Protein AF-A0AAW0KIK1-F1 (afdb_monomer_lite)

Foldseek 3Di:
DDADPVNVPDPDDDPVPDDDPVNVVLVVLVVVCVLVLVLLLLVLLVVVCVLVVQLLVLVQDQQDDPDPDGDRSSCVVVVLVVVLVVVVCCCVVPVLVVCCVPPNDPVSVVCVPPPVVNVVSVVSVCVLVVQLCCLQVSHDPVCNVVSNVSSVVSNVSSVVVNVVLLVVLQVVQVVVPHGLDDSDPVRHVVVVVVVVSVVVSVVSVVVSVVVVVVDDDDDD

pLDDT: mean 76.7, std 11.01, range [39.91, 93.94]

InterPro domains:
  IPR000109 Proton-dependent oligopeptide transporter family [PF00854] (5-103)
  IPR036259 MFS transporter superfamily [G3DSA:1.20.1250.20] (4-220)
  IPR036259 MFS transporter superfamily [SSF103473] (27-214)

Secondary structure (DSSP, 8-state):
----HHHHS-SS--TTT---HHHHHHHHHHHHHHHHHHHHHHHHHHHHHHHHHHHHHHHHS--EETTTEE--GGGHHHHHHHHHHHHHHHIIIIIHHHHHHHHHHHHHHHHTT--HHHHHHHHHHHHHHHHHHHHHHTS-GGGHHHHHHHHHHHHHHHHHHHHHHHHHHHHHHHHTSS-SS-SSGGGS-HHHHHHHHHHHHHHHHHHHHHHHHH--PPP-

Structure (mmCIF, N/CA/C/O backbone):
data_AF-A0AAW0KIK1-F1
#
_entry.id   AF-A0AAW0KIK1-F1
#
loop_
_atom_site.group_PDB
_atom_site.id
_atom_site.type_symbol
_atom_site.label_atom_id
_atom_site.label_alt_id
_atom_site.label_comp_id
_atom_site.label_asym_id
_atom_site.label_entity_id
_atom_site.label_seq_id
_atom_site.pdbx_PDB_ins_code
_atom_site.Cartn_x
_atom_site.Cartn_y
_atom_site.Cartn_z
_atom_site.occupancy
_atom_site.B_iso_or_equiv
_atom_site.auth_seq_id
_atom_site.auth_comp_id
_atom_site.auth_asym_id
_atom_site.auth_atom_id
_atom_site.pdbx_PDB_model_num
ATOM 1 N N . MET A 1 1 ? 27.433 -2.176 -27.776 1.00 59.78 1 MET A N 1
ATOM 2 C CA . MET A 1 1 ? 28.023 -1.133 -26.912 1.00 59.78 1 MET A CA 1
ATOM 3 C C . MET A 1 1 ? 27.979 0.142 -27.728 1.00 59.78 1 MET A C 1
ATOM 5 O O . MET A 1 1 ? 28.452 0.094 -28.856 1.00 59.78 1 MET A O 1
ATOM 9 N N . ILE A 1 2 ? 27.313 1.193 -27.249 1.00 60.31 2 ILE A N 1
ATOM 10 C CA . ILE A 1 2 ? 27.344 2.487 -27.947 1.00 60.31 2 ILE A CA 1
ATOM 11 C C . ILE A 1 2 ? 28.712 3.102 -27.629 1.00 60.31 2 ILE A C 1
ATOM 13 O O . ILE A 1 2 ? 29.073 3.178 -26.457 1.00 60.31 2 ILE A O 1
ATOM 17 N N . ILE A 1 3 ? 29.499 3.418 -28.656 1.00 65.69 3 ILE A N 1
ATOM 18 C CA . ILE A 1 3 ? 30.827 4.026 -28.524 1.00 65.69 3 ILE A CA 1
ATOM 19 C C . ILE A 1 3 ? 30.725 5.398 -29.181 1.00 65.69 3 ILE A C 1
ATOM 21 O O . ILE A 1 3 ? 30.503 5.468 -30.387 1.00 65.69 3 ILE A O 1
ATOM 25 N N . ASP A 1 4 ? 30.856 6.458 -28.389 1.00 68.62 4 ASP A N 1
ATOM 26 C CA . ASP A 1 4 ? 30.913 7.827 -28.905 1.00 68.62 4 ASP A CA 1
ATOM 27 C C . ASP A 1 4 ? 32.337 8.155 -29.384 1.00 68.62 4 ASP A C 1
ATOM 29 O O . ASP A 1 4 ? 33.308 7.547 -28.926 1.00 68.62 4 ASP A O 1
ATOM 33 N N . ASP A 1 5 ? 32.485 9.152 -30.264 1.00 69.00 5 ASP A N 1
ATOM 34 C CA . ASP A 1 5 ? 33.773 9.531 -30.881 1.00 69.00 5 ASP A CA 1
ATOM 35 C C . ASP A 1 5 ? 34.886 9.802 -29.851 1.00 69.00 5 ASP A C 1
ATOM 37 O O . ASP A 1 5 ? 36.060 9.504 -30.073 1.00 69.00 5 ASP A O 1
ATOM 41 N N . ILE A 1 6 ? 34.508 10.297 -28.670 1.00 68.38 6 ILE A N 1
ATOM 42 C CA . ILE A 1 6 ? 35.421 10.550 -27.550 1.00 68.38 6 ILE A CA 1
ATOM 43 C C . ILE A 1 6 ? 35.977 9.233 -26.977 1.00 68.38 6 ILE A C 1
ATOM 45 O O . ILE A 1 6 ? 37.164 9.153 -26.671 1.00 68.38 6 ILE A O 1
ATOM 49 N N . ASP A 1 7 ? 35.156 8.187 -26.863 1.00 64.62 7 ASP A N 1
ATOM 50 C CA . ASP A 1 7 ? 35.577 6.874 -26.349 1.00 64.62 7 ASP A CA 1
ATOM 51 C C . ASP A 1 7 ? 36.288 6.024 -27.407 1.00 64.62 7 ASP A C 1
ATOM 53 O O . ASP A 1 7 ? 37.117 5.189 -27.053 1.00 64.62 7 ASP A O 1
ATOM 57 N N . ALA A 1 8 ? 36.025 6.266 -28.695 1.00 69.12 8 ALA A N 1
ATOM 58 C CA . ALA A 1 8 ? 36.812 5.693 -29.787 1.00 69.12 8 ALA A CA 1
ATOM 59 C C . ALA A 1 8 ? 38.258 6.231 -29.804 1.00 69.12 8 ALA A C 1
ATOM 61 O O . ALA A 1 8 ? 39.169 5.525 -30.231 1.00 69.12 8 ALA A O 1
ATOM 62 N N . SER A 1 9 ? 38.465 7.461 -29.313 1.00 70.12 9 SER A N 1
ATOM 63 C CA . SER A 1 9 ? 39.771 8.136 -29.257 1.00 70.12 9 SER A CA 1
ATOM 64 C C . SER A 1 9 ? 40.554 7.945 -27.945 1.00 70.12 9 SER A C 1
ATOM 66 O O . SER A 1 9 ? 41.726 8.312 -27.874 1.00 70.12 9 SER A O 1
ATOM 68 N N . SER A 1 10 ? 39.932 7.382 -26.903 1.00 71.56 10 SER A N 1
ATOM 69 C CA . SER A 1 10 ? 40.535 7.220 -25.572 1.00 71.56 10 SER A CA 1
ATOM 70 C C . SER A 1 10 ? 41.210 5.854 -25.411 1.00 71.56 10 SER A C 1
ATOM 72 O O . SER A 1 10 ? 40.568 4.820 -25.576 1.00 71.56 10 SER A O 1
ATOM 74 N N . GLU A 1 11 ? 42.479 5.827 -24.988 1.00 69.38 11 GLU A N 1
ATOM 75 C CA . GLU A 1 11 ? 43.184 4.577 -24.637 1.00 69.38 11 GLU A CA 1
ATOM 76 C C . GLU A 1 11 ? 42.650 3.926 -23.348 1.00 69.38 11 GLU A C 1
ATOM 78 O O . GLU A 1 11 ? 42.788 2.718 -23.147 1.00 69.38 11 GLU A O 1
ATOM 83 N N . SER A 1 12 ? 42.006 4.705 -22.472 1.00 67.00 12 SER A N 1
ATOM 84 C CA . SER A 1 12 ? 41.417 4.202 -21.228 1.00 67.00 12 SER A CA 1
ATOM 85 C C . SER A 1 12 ? 39.902 4.035 -21.373 1.00 67.00 12 SER A C 1
ATOM 87 O O . SER A 1 12 ? 39.165 4.993 -21.620 1.00 67.00 12 SER A O 1
ATOM 89 N N . ARG A 1 13 ? 39.415 2.796 -21.225 1.00 61.19 13 ARG A N 1
ATOM 90 C CA . ARG A 1 13 ? 37.976 2.494 -21.201 1.00 61.19 13 ARG A CA 1
ATOM 91 C C . ARG A 1 13 ? 37.418 2.768 -19.811 1.00 61.19 13 ARG A C 1
ATOM 93 O O . ARG A 1 13 ? 37.753 2.062 -18.864 1.00 61.19 13 ARG A O 1
ATOM 100 N N . ASN A 1 14 ? 36.542 3.763 -19.695 1.00 65.75 14 ASN A N 1
ATOM 101 C CA . ASN A 1 14 ? 35.877 4.088 -18.437 1.00 65.75 14 ASN A CA 1
ATOM 102 C C . ASN A 1 14 ? 34.554 3.295 -18.326 1.00 65.75 14 ASN A C 1
ATOM 104 O O . ASN A 1 14 ? 33.627 3.563 -19.097 1.00 65.75 14 ASN A O 1
ATOM 108 N N . PRO A 1 15 ? 34.427 2.317 -17.407 1.00 62.88 15 PRO A N 1
ATOM 109 C CA . PRO A 1 15 ? 33.279 1.401 -17.359 1.00 62.88 15 PRO A CA 1
ATOM 110 C C . PRO A 1 15 ? 31.941 2.094 -17.061 1.00 62.88 15 PRO A C 1
ATOM 112 O O . PRO A 1 15 ? 30.890 1.547 -17.372 1.00 62.88 15 PRO A O 1
ATOM 115 N N . TRP A 1 16 ? 31.973 3.313 -16.517 1.00 66.94 16 TRP A N 1
ATOM 116 C CA . TRP A 1 16 ? 30.789 4.136 -16.249 1.00 66.94 16 TRP A CA 1
ATOM 117 C C . TRP A 1 16 ? 30.281 4.927 -17.466 1.00 66.94 16 TRP A C 1
ATOM 119 O O . TRP A 1 16 ? 29.204 5.512 -17.391 1.00 66.94 16 TRP A O 1
ATOM 129 N N . ARG A 1 17 ? 31.042 4.976 -18.573 1.00 62.88 17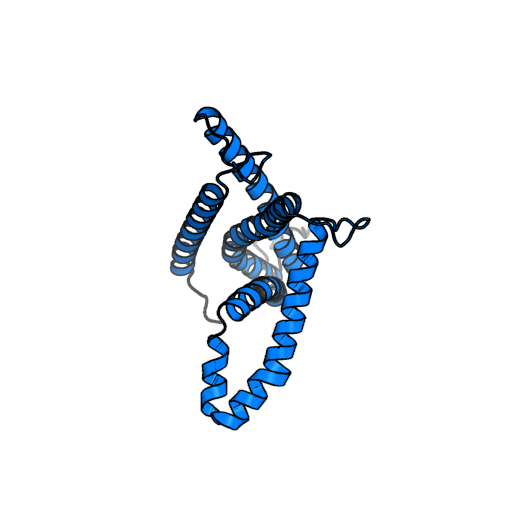 ARG A N 1
ATOM 130 C CA . ARG A 1 17 ? 30.654 5.685 -19.810 1.00 62.88 17 ARG A CA 1
ATOM 131 C C . ARG A 1 17 ? 30.118 4.755 -20.897 1.00 62.88 17 ARG A C 1
ATOM 133 O O . ARG A 1 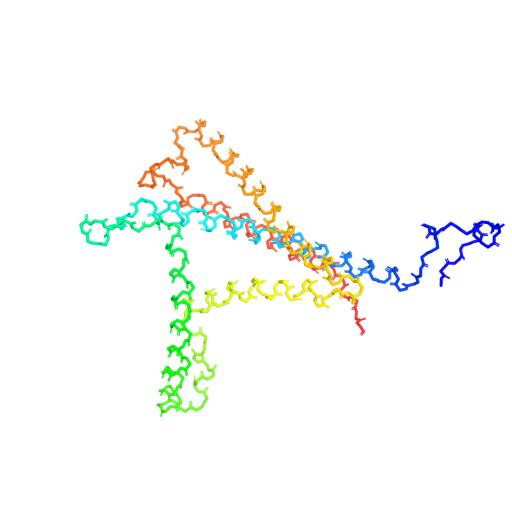17 ? 29.225 5.151 -21.638 1.00 62.88 17 ARG A O 1
ATOM 140 N N . LEU A 1 18 ? 30.614 3.518 -20.973 1.00 65.56 18 LEU A N 1
ATOM 141 C CA . LEU A 1 18 ? 30.187 2.561 -21.995 1.00 65.56 18 LEU A CA 1
ATOM 142 C C . LEU A 1 18 ? 29.034 1.682 -21.492 1.00 65.56 18 LEU A C 1
ATOM 144 O O . LEU A 1 18 ? 29.256 0.666 -20.837 1.00 65.56 18 LEU A O 1
ATOM 148 N N . CYS A 1 19 ? 27.804 2.032 -21.866 1.00 68.69 19 CYS A N 1
ATOM 149 C CA . CYS A 1 19 ? 26.628 1.191 -21.633 1.00 68.69 19 CYS A CA 1
ATOM 150 C C . CYS A 1 19 ? 26.331 0.284 -22.840 1.00 68.69 19 CYS A C 1
ATOM 152 O O . CYS A 1 19 ? 26.432 0.666 -24.015 1.00 68.69 19 CYS A O 1
ATOM 154 N N . SER A 1 20 ? 25.935 -0.956 -22.560 1.00 75.38 20 SER A N 1
ATOM 155 C CA . SER A 1 20 ? 25.352 -1.839 -23.571 1.00 75.38 20 SER A CA 1
ATOM 156 C C . SER A 1 20 ? 23.929 -1.389 -23.922 1.00 75.38 20 SER A C 1
ATOM 158 O O . SER A 1 20 ? 23.229 -0.805 -23.097 1.00 75.38 20 SER A O 1
ATOM 160 N N . LEU A 1 21 ? 23.484 -1.674 -25.151 1.00 77.69 21 LEU A N 1
ATOM 161 C CA . LEU A 1 21 ? 22.106 -1.383 -25.568 1.00 77.69 21 LEU A CA 1
ATOM 162 C C . LEU A 1 21 ? 21.089 -2.079 -24.654 1.00 77.69 21 LEU A C 1
ATOM 164 O O . LEU A 1 21 ? 20.096 -1.463 -24.286 1.00 77.69 21 LEU A O 1
ATOM 168 N N . ASN A 1 22 ? 21.411 -3.298 -24.206 1.00 80.81 22 ASN A N 1
ATOM 169 C CA . ASN A 1 22 ? 20.600 -4.046 -23.253 1.00 80.81 22 ASN A CA 1
ATOM 170 C C . ASN A 1 22 ? 20.416 -3.278 -21.933 1.00 80.81 22 ASN A C 1
ATOM 172 O O . ASN A 1 22 ? 19.291 -3.048 -21.517 1.00 80.81 22 ASN A O 1
ATOM 176 N N . GLN A 1 23 ? 21.495 -2.761 -21.330 1.00 81.31 23 GLN A N 1
ATOM 177 C CA . GLN A 1 23 ? 21.395 -1.954 -20.101 1.00 81.31 23 GLN A CA 1
ATOM 178 C C . GLN A 1 23 ? 20.529 -0.698 -20.285 1.00 81.31 23 GLN A C 1
ATOM 180 O O . GLN A 1 23 ? 19.792 -0.305 -19.384 1.00 81.31 23 GLN A O 1
ATOM 185 N N . VAL A 1 24 ? 20.597 -0.056 -21.456 1.00 84.69 24 VAL A N 1
ATOM 186 C CA . VAL A 1 24 ? 19.760 1.115 -21.760 1.00 84.69 24 VAL A CA 1
ATOM 187 C C . VAL A 1 24 ? 18.283 0.724 -21.882 1.00 84.69 24 VAL A C 1
ATOM 189 O O . VAL A 1 24 ? 17.413 1.486 -21.459 1.00 84.69 24 VAL A O 1
ATOM 192 N N . GLU A 1 25 ? 17.977 -0.439 -22.453 1.00 84.00 25 GLU A N 1
ATOM 193 C CA . GLU A 1 25 ? 16.612 -0.969 -22.546 1.00 84.00 25 GLU A CA 1
ATOM 194 C C . GLU A 1 25 ? 16.062 -1.378 -21.176 1.00 84.00 25 GLU A C 1
ATOM 196 O O . GLU A 1 25 ? 14.949 -0.977 -20.836 1.00 84.00 25 GLU A O 1
ATOM 201 N N . GLU A 1 26 ? 16.863 -2.055 -20.351 1.00 85.31 26 GLU A N 1
ATOM 202 C CA . GLU A 1 26 ? 16.513 -2.414 -18.972 1.00 85.31 26 GLU A CA 1
ATOM 203 C C . GLU A 1 26 ? 16.151 -1.167 -18.145 1.00 85.31 26 GLU A C 1
ATOM 205 O O . GLU A 1 26 ? 15.096 -1.120 -17.513 1.00 85.31 26 GLU A O 1
ATOM 210 N N . VAL A 1 27 ? 16.957 -0.099 -18.211 1.00 85.94 27 VAL A N 1
ATOM 211 C CA . VAL A 1 27 ? 16.658 1.164 -17.509 1.00 85.94 27 VAL A CA 1
ATOM 212 C C . VAL A 1 27 ? 15.406 1.842 -18.066 1.00 85.94 27 VAL A C 1
ATOM 214 O O . VAL A 1 27 ? 14.612 2.388 -17.300 1.00 85.94 27 VAL A O 1
ATOM 217 N N . LYS A 1 28 ? 15.177 1.800 -19.384 1.00 84.12 28 LYS A N 1
ATOM 218 C CA . LYS A 1 28 ? 13.943 2.336 -19.983 1.00 84.12 28 LYS A CA 1
ATOM 219 C C . LYS A 1 28 ? 12.698 1.604 -19.481 1.00 84.12 28 LYS A C 1
ATOM 221 O O . LYS A 1 28 ? 11.686 2.268 -19.255 1.00 84.12 28 LYS A O 1
ATOM 226 N N . LEU A 1 29 ? 12.768 0.286 -19.274 1.00 82.00 29 LEU A N 1
ATOM 227 C CA . LEU A 1 29 ? 11.680 -0.479 -18.657 1.00 82.00 29 LEU A CA 1
ATOM 228 C C . LEU A 1 29 ? 11.421 0.013 -17.231 1.00 82.00 29 LEU A C 1
ATOM 230 O O . LEU A 1 29 ? 10.292 0.379 -16.917 1.00 82.00 29 LEU A O 1
ATOM 234 N N . VAL A 1 30 ? 12.465 0.152 -16.407 1.00 85.81 30 VAL A N 1
ATOM 235 C CA . VAL A 1 30 ? 12.331 0.700 -15.045 1.00 85.81 30 VAL A CA 1
ATOM 236 C C . VAL A 1 30 ? 11.698 2.096 -15.049 1.00 85.81 30 VAL A C 1
ATOM 238 O O . VAL A 1 30 ? 10.770 2.357 -14.283 1.00 85.81 30 VAL A O 1
ATOM 241 N N . LEU A 1 31 ? 12.145 2.990 -15.938 1.00 84.50 31 LEU A N 1
ATOM 242 C CA . LEU A 1 31 ? 11.583 4.338 -16.078 1.00 84.50 31 LEU A CA 1
ATOM 243 C C . LEU A 1 31 ? 10.096 4.307 -16.464 1.00 84.50 31 LEU A C 1
ATOM 245 O O . LEU A 1 31 ? 9.322 5.141 -15.995 1.00 84.50 31 LEU A O 1
ATOM 249 N N . CYS A 1 32 ? 9.681 3.332 -17.274 1.00 83.06 32 CYS A N 1
ATOM 250 C CA . CYS A 1 32 ? 8.283 3.133 -17.646 1.00 83.06 32 CYS A CA 1
ATOM 251 C C . CYS A 1 32 ? 7.409 2.674 -16.464 1.00 83.06 32 CYS A C 1
ATOM 253 O O . CYS A 1 32 ? 6.202 2.917 -16.477 1.00 83.06 32 CYS A O 1
ATOM 255 N N . LEU A 1 33 ? 7.991 2.051 -15.432 1.00 85.00 33 LEU A N 1
ATOM 256 C CA . LEU A 1 33 ? 7.273 1.642 -14.219 1.00 85.00 33 LEU A CA 1
ATOM 257 C C . LEU A 1 33 ? 7.112 2.776 -13.200 1.00 85.00 33 LEU A C 1
ATOM 259 O O . LEU A 1 33 ? 6.247 2.675 -12.331 1.00 85.00 33 LEU A O 1
ATOM 263 N N . ILE A 1 34 ? 7.877 3.869 -13.300 1.00 86.38 34 ILE A N 1
ATOM 264 C CA . ILE A 1 34 ? 7.805 4.994 -12.348 1.00 86.38 34 ILE A CA 1
ATOM 265 C C . ILE A 1 34 ? 6.380 5.557 -12.195 1.00 86.38 34 ILE A C 1
ATOM 267 O O . ILE A 1 34 ? 5.953 5.747 -11.058 1.00 86.38 34 ILE A O 1
ATOM 271 N N . PRO A 1 35 ? 5.595 5.796 -13.262 1.00 84.25 35 PRO A N 1
ATOM 272 C CA . PRO A 1 35 ? 4.215 6.263 -13.118 1.00 84.25 35 PRO A CA 1
ATOM 273 C C . PRO A 1 35 ? 3.316 5.284 -12.351 1.00 84.25 35 PRO A C 1
ATOM 275 O O . PRO A 1 35 ? 2.478 5.704 -11.553 1.00 84.25 35 PRO A O 1
ATOM 278 N N . ILE A 1 36 ? 3.499 3.978 -12.575 1.00 84.56 36 ILE A N 1
ATOM 279 C CA . ILE A 1 36 ? 2.755 2.918 -11.880 1.00 84.56 36 ILE A CA 1
ATOM 280 C C . ILE A 1 36 ? 3.159 2.901 -10.404 1.00 84.56 36 ILE A C 1
ATOM 282 O O . ILE A 1 36 ? 2.303 2.868 -9.519 1.00 84.56 36 ILE A O 1
ATOM 286 N N . TRP A 1 37 ? 4.459 2.996 -10.135 1.00 89.25 37 TRP A N 1
ATOM 287 C CA . TRP A 1 37 ? 5.020 3.083 -8.793 1.00 89.25 37 TRP A CA 1
ATOM 288 C C . TRP A 1 37 ? 4.513 4.303 -8.026 1.00 89.25 37 TRP A C 1
ATOM 290 O O . TRP A 1 37 ? 4.008 4.145 -6.918 1.00 89.25 37 TRP A O 1
ATOM 300 N N . LEU A 1 38 ? 4.526 5.491 -8.639 1.00 88.00 38 LEU A N 1
ATOM 301 C CA . LEU A 1 38 ? 3.998 6.718 -8.037 1.00 88.00 38 LEU A CA 1
ATOM 302 C C . LEU A 1 38 ? 2.521 6.575 -7.656 1.00 88.00 38 LEU A C 1
ATOM 304 O O . LEU A 1 38 ? 2.137 6.921 -6.543 1.00 88.00 38 LEU A O 1
ATOM 308 N N . ASN A 1 39 ? 1.701 6.012 -8.546 1.00 86.62 39 ASN A N 1
ATOM 309 C CA . ASN A 1 39 ? 0.285 5.770 -8.269 1.00 86.62 39 ASN A CA 1
ATOM 310 C C . ASN A 1 39 ? 0.076 4.767 -7.119 1.00 86.62 39 ASN A C 1
ATOM 312 O O . ASN A 1 39 ? -0.861 4.889 -6.331 1.00 86.62 39 ASN A O 1
ATOM 316 N N . SER A 1 40 ? 0.978 3.793 -7.003 1.00 87.50 40 SER A N 1
ATOM 317 C CA . SER A 1 40 ? 0.929 2.750 -5.979 1.00 87.50 40 SER A CA 1
ATOM 318 C C . SER A 1 40 ? 1.282 3.260 -4.581 1.00 87.50 40 SER A C 1
ATOM 320 O O . SER A 1 40 ? 0.892 2.642 -3.593 1.00 87.50 40 SER A O 1
ATOM 322 N N . ILE A 1 41 ? 1.952 4.411 -4.456 1.00 90.44 41 ILE A N 1
ATOM 323 C CA . ILE A 1 41 ? 2.251 5.023 -3.151 1.00 90.44 41 ILE A CA 1
ATOM 324 C C . ILE A 1 41 ? 0.968 5.275 -2.356 1.00 90.44 41 ILE A C 1
ATOM 326 O O . ILE A 1 41 ? 0.927 4.998 -1.158 1.00 90.44 41 ILE A O 1
ATOM 330 N N . MET A 1 42 ? -0.100 5.741 -3.011 1.00 87.69 42 MET A N 1
ATOM 331 C CA . MET A 1 42 ? -1.385 5.976 -2.346 1.00 87.69 42 MET A CA 1
ATOM 332 C C . MET A 1 42 ? -1.982 4.681 -1.793 1.00 87.69 42 MET A C 1
ATOM 334 O O . MET A 1 42 ? -2.511 4.662 -0.683 1.00 87.69 42 MET A O 1
ATOM 338 N N . PHE A 1 43 ? -1.843 3.583 -2.537 1.00 85.25 43 PHE A N 1
ATOM 339 C CA . PHE A 1 43 ? -2.222 2.261 -2.056 1.00 85.25 43 PHE A CA 1
ATOM 340 C C . PHE A 1 43 ? -1.437 1.888 -0.784 1.00 85.25 43 PHE A C 1
ATOM 342 O O . PHE A 1 43 ? -2.042 1.468 0.201 1.00 85.25 43 PHE A O 1
ATOM 349 N N . GLY A 1 44 ? -0.123 2.142 -0.754 1.00 86.06 44 GLY A N 1
ATOM 350 C CA . GLY A 1 44 ? 0.704 1.966 0.446 1.00 86.06 44 GLY A CA 1
ATOM 351 C C . GLY A 1 44 ? 0.224 2.797 1.645 1.00 86.06 44 GLY A C 1
ATOM 352 O O . GLY A 1 44 ? 0.143 2.280 2.758 1.00 86.06 44 GLY A O 1
ATOM 353 N N . VAL A 1 45 ? -0.169 4.059 1.425 1.00 89.19 45 VAL A N 1
ATOM 354 C CA . VAL A 1 45 ? -0.757 4.919 2.472 1.00 89.19 45 VAL A CA 1
ATOM 355 C C . VAL A 1 45 ? -2.030 4.286 3.036 1.00 89.19 45 VAL A C 1
ATOM 357 O O . VAL A 1 45 ? -2.162 4.142 4.253 1.00 89.19 45 VAL A O 1
ATOM 360 N N . VAL A 1 46 ? -2.971 3.887 2.177 1.00 85.31 46 VAL A N 1
ATOM 361 C CA . VAL A 1 46 ? -4.248 3.293 2.605 1.00 85.31 46 VAL A CA 1
ATOM 362 C C . VAL A 1 46 ? -4.021 1.976 3.353 1.00 85.31 46 VAL A C 1
ATOM 364 O O . VAL A 1 46 ? -4.617 1.769 4.412 1.00 85.31 46 VAL A O 1
ATOM 367 N N . ALA A 1 47 ? -3.117 1.125 2.860 1.00 82.69 47 ALA A N 1
ATOM 368 C CA . ALA A 1 47 ? -2.786 -0.158 3.477 1.00 82.69 47 ALA A CA 1
ATOM 369 C C . ALA A 1 47 ? -2.234 0.002 4.908 1.00 82.69 47 ALA A C 1
ATOM 371 O O . ALA A 1 47 ? -2.714 -0.661 5.832 1.00 82.69 47 ALA A O 1
ATOM 372 N N . THR A 1 48 ? -1.288 0.926 5.125 1.00 84.19 48 THR A N 1
ATOM 373 C CA . THR A 1 48 ? -0.722 1.188 6.462 1.00 84.19 48 THR A CA 1
ATOM 374 C C . THR A 1 48 ? -1.761 1.769 7.430 1.00 84.19 48 THR A C 1
ATOM 376 O O . THR A 1 48 ? -1.814 1.383 8.606 1.00 84.19 48 THR A O 1
ATOM 379 N N . ASN A 1 49 ? -2.626 2.668 6.947 1.00 81.81 49 ASN A N 1
ATOM 380 C CA . ASN A 1 49 ? -3.699 3.248 7.761 1.00 81.81 49 ASN A CA 1
ATOM 381 C C . ASN A 1 49 ? -4.732 2.195 8.176 1.00 81.81 49 ASN A C 1
ATOM 383 O O . ASN A 1 49 ? -5.147 2.174 9.336 1.00 81.81 49 ASN A O 1
ATOM 387 N N . PHE A 1 50 ? -5.110 1.296 7.262 1.00 80.88 50 PHE A N 1
ATOM 388 C CA . PHE A 1 50 ? -6.078 0.234 7.532 1.00 80.88 50 PHE A CA 1
ATOM 389 C C . PHE A 1 50 ? -5.661 -0.633 8.732 1.00 80.88 50 PHE A C 1
ATOM 391 O O . PHE A 1 50 ? -6.427 -0.757 9.685 1.00 80.88 50 PHE A O 1
ATOM 398 N N . SER A 1 51 ? -4.427 -1.154 8.750 1.00 76.06 51 SER A N 1
ATOM 399 C CA . SER A 1 51 ? -3.940 -2.000 9.857 1.00 76.06 51 SER A CA 1
ATO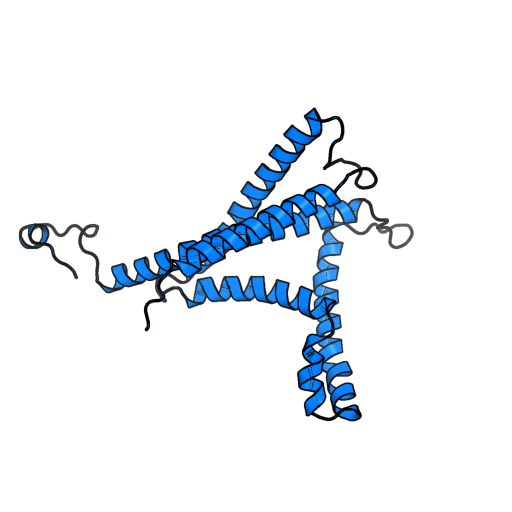M 400 C C . SER A 1 51 ? -3.878 -1.249 11.200 1.00 76.06 51 SER A C 1
ATOM 402 O O . SER A 1 51 ? -4.301 -1.765 12.245 1.00 76.06 51 SER A O 1
ATOM 404 N N . THR A 1 52 ? -3.411 0.003 11.177 1.00 83.81 52 THR A N 1
ATOM 405 C CA . THR A 1 52 ? -3.225 0.817 12.388 1.00 83.81 52 THR A CA 1
ATOM 406 C C . THR A 1 52 ? -4.560 1.202 13.027 1.00 83.81 52 THR A C 1
ATOM 408 O O . THR A 1 52 ? -4.767 0.969 14.222 1.00 83.81 52 THR A O 1
ATOM 411 N N . TYR A 1 53 ? -5.494 1.756 12.246 1.00 82.31 53 TYR A N 1
ATOM 412 C CA . TYR A 1 53 ? -6.797 2.173 12.769 1.00 82.31 53 TYR A CA 1
ATOM 413 C C . TYR A 1 53 ? -7.673 0.996 13.158 1.00 82.31 53 TYR A C 1
ATOM 415 O O . TYR A 1 53 ? -8.342 1.076 14.185 1.00 82.31 53 TYR A O 1
ATOM 423 N N . PHE A 1 54 ? -7.611 -0.111 12.416 1.00 81.00 54 PHE A N 1
ATOM 424 C CA . PHE A 1 54 ? -8.322 -1.325 12.794 1.00 81.00 54 PHE A CA 1
ATOM 425 C C . PHE A 1 54 ? -7.860 -1.841 14.161 1.00 81.00 54 PHE A C 1
ATOM 427 O O . PHE A 1 54 ? -8.676 -2.153 15.026 1.00 81.00 54 PHE A O 1
ATOM 434 N N . THR A 1 55 ? -6.548 -1.846 14.412 1.00 80.94 55 THR A N 1
ATOM 435 C CA . THR A 1 55 ? -6.013 -2.221 15.730 1.00 80.94 55 THR A CA 1
ATOM 436 C C . THR A 1 55 ? -6.468 -1.250 16.812 1.00 80.94 55 THR A C 1
ATOM 438 O O . THR A 1 55 ? -6.883 -1.679 17.889 1.00 80.94 55 THR A O 1
ATOM 441 N N . LYS A 1 56 ? -6.441 0.058 16.528 1.00 81.50 56 LYS A N 1
ATOM 442 C CA . LYS A 1 56 ? -6.903 1.090 17.464 1.00 81.50 56 LYS A CA 1
ATOM 443 C C . LYS A 1 56 ? -8.394 0.924 17.790 1.00 81.50 56 LYS A C 1
ATOM 445 O O . LYS A 1 56 ? -8.764 0.994 18.958 1.00 81.50 56 LYS A O 1
ATOM 450 N N . GLN A 1 57 ? -9.221 0.594 16.804 1.00 77.62 57 GLN A N 1
ATOM 451 C CA . GLN A 1 57 ? -10.630 0.242 16.987 1.00 77.62 57 GLN A CA 1
ATOM 452 C C . GLN A 1 57 ? -10.809 -1.038 17.799 1.00 77.62 57 GLN A C 1
ATOM 454 O O . GLN A 1 57 ? -11.622 -1.078 18.720 1.00 77.62 57 GLN A O 1
ATOM 459 N N . GLY A 1 58 ? -9.978 -2.047 17.554 1.00 80.56 58 GLY A N 1
ATOM 460 C CA . GLY A 1 58 ? -9.937 -3.256 18.366 1.00 80.56 58 GLY A CA 1
ATOM 461 C C . GLY A 1 58 ? -9.685 -2.967 19.846 1.00 80.56 58 GLY A C 1
ATOM 462 O O . GLY A 1 58 ? -10.291 -3.602 20.705 1.00 80.56 58 GLY A O 1
ATOM 463 N N . THR A 1 59 ? -8.840 -1.982 20.181 1.00 82.31 59 THR A N 1
ATOM 464 C CA . THR A 1 59 ? -8.541 -1.671 21.592 1.00 82.31 59 THR A CA 1
ATOM 465 C C . THR A 1 59 ? -9.735 -1.145 22.383 1.00 82.31 59 THR A C 1
ATOM 467 O O . THR A 1 59 ? -9.793 -1.413 23.584 1.00 82.31 59 THR A O 1
ATOM 470 N N . THR A 1 60 ? -10.689 -0.472 21.728 1.00 82.12 60 THR A N 1
ATOM 471 C CA . THR A 1 60 ? -11.914 0.052 22.357 1.00 82.12 60 THR A CA 1
ATOM 472 C C . THR A 1 60 ? -13.052 -0.961 22.424 1.00 82.12 60 THR A C 1
ATOM 474 O O . THR A 1 60 ? -14.059 -0.704 23.077 1.00 82.12 60 THR A O 1
ATOM 477 N N . MET A 1 61 ? -12.910 -2.113 21.765 1.00 81.69 61 MET A N 1
ATOM 478 C CA . MET A 1 61 ? -13.883 -3.200 21.839 1.00 81.69 61 MET A CA 1
ATOM 479 C C . MET A 1 61 ? -13.660 -4.044 23.098 1.00 81.69 61 MET A C 1
ATOM 481 O O . MET A 1 61 ? -12.540 -4.171 23.604 1.00 81.69 61 MET A O 1
ATOM 485 N N . ILE A 1 62 ? -14.736 -4.658 23.594 1.00 81.62 62 ILE A N 1
ATOM 486 C CA . ILE A 1 62 ? -14.650 -5.646 24.670 1.00 81.62 62 ILE A CA 1
ATOM 487 C C . ILE A 1 62 ? -13.942 -6.880 24.110 1.00 81.62 62 ILE A C 1
ATOM 489 O O . ILE A 1 62 ? -14.437 -7.540 23.200 1.00 81.62 62 ILE A O 1
ATOM 493 N N . ARG A 1 63 ? -12.759 -7.168 24.653 1.00 79.38 63 ARG A N 1
ATOM 494 C CA . ARG A 1 63 ? -11.864 -8.239 24.188 1.00 79.38 63 ARG A CA 1
ATOM 495 C C . ARG A 1 63 ? -11.738 -9.399 25.177 1.00 79.38 63 ARG A C 1
ATOM 497 O O . ARG A 1 63 ? -10.883 -10.260 25.003 1.00 79.38 63 ARG A O 1
ATOM 504 N N . SER A 1 64 ? -12.546 -9.420 26.233 1.00 83.12 64 SER A N 1
ATOM 505 C CA . SER A 1 64 ? -12.530 -10.498 27.223 1.00 83.12 64 SER A CA 1
ATOM 506 C C . SER A 1 64 ? -13.262 -11.731 26.693 1.00 83.12 64 SER A C 1
ATOM 508 O O . SER A 1 64 ? -14.458 -11.657 26.405 1.00 83.12 64 SER A O 1
ATOM 510 N N . ILE A 1 65 ? -12.566 -12.864 26.608 1.00 80.44 65 ILE A N 1
ATOM 511 C CA . ILE A 1 65 ? -13.180 -14.172 26.357 1.00 80.44 65 ILE A CA 1
ATOM 512 C C . ILE A 1 65 ? -13.172 -14.919 27.692 1.00 80.44 65 ILE A C 1
ATOM 514 O O . ILE A 1 65 ? -12.168 -15.494 28.101 1.00 80.44 65 ILE A O 1
ATOM 518 N N . GLY A 1 66 ? -14.292 -14.858 28.410 1.00 84.75 66 GLY A N 1
ATOM 519 C CA . GLY A 1 66 ? -14.387 -15.376 29.777 1.00 84.75 66 GLY A CA 1
ATOM 520 C C . GLY A 1 66 ? -13.723 -14.469 30.831 1.00 84.75 66 GLY A C 1
ATOM 521 O O . GLY A 1 66 ? -13.371 -13.327 30.535 1.00 84.75 66 GLY A O 1
ATOM 522 N N . PRO A 1 67 ? -13.576 -14.955 32.080 1.00 80.12 67 PRO A N 1
ATOM 523 C CA . PRO A 1 67 ? -13.186 -14.120 33.221 1.00 80.12 67 PRO A CA 1
ATOM 524 C C . PRO A 1 67 ? -11.692 -13.759 33.277 1.00 80.12 67 PRO A C 1
ATOM 526 O O . PRO A 1 67 ? -11.350 -12.733 33.854 1.00 80.12 67 PRO A O 1
ATOM 529 N N . ASN A 1 68 ? -10.805 -14.560 32.673 1.00 88.31 68 ASN A N 1
ATOM 530 C CA . ASN A 1 68 ? -9.349 -14.423 32.851 1.00 88.31 68 ASN A CA 1
ATOM 531 C C . ASN A 1 68 ? -8.564 -14.134 31.562 1.00 88.31 68 ASN A C 1
ATOM 533 O O . ASN A 1 68 ? -7.363 -13.883 31.630 1.00 88.31 68 ASN A O 1
ATOM 537 N N . PHE A 1 69 ? -9.195 -14.192 30.387 1.00 85.88 69 PHE A N 1
ATOM 538 C CA . PHE A 1 69 ? -8.486 -14.067 29.115 1.00 85.88 69 PHE A CA 1
ATOM 539 C C . PHE A 1 69 ? -8.889 -12.787 28.386 1.00 85.88 69 PHE A C 1
ATOM 541 O O . PHE A 1 69 ? -10.051 -12.604 28.022 1.00 85.88 69 PHE A O 1
ATOM 548 N N . GLN A 1 70 ? -7.915 -11.907 28.148 1.00 82.94 70 GLN A N 1
ATOM 549 C CA . GLN A 1 70 ? -8.086 -10.728 27.305 1.00 82.94 70 GLN A CA 1
ATOM 550 C C . GLN A 1 70 ? -7.355 -10.910 25.982 1.00 82.94 70 GLN A C 1
ATOM 552 O O . GLN A 1 70 ? -6.136 -11.066 25.936 1.00 82.94 70 GLN A O 1
ATOM 557 N N . LEU A 1 71 ? -8.114 -10.841 24.897 1.00 83.69 71 LEU A N 1
ATOM 558 C CA . LEU A 1 71 ? -7.590 -10.950 23.552 1.00 83.69 71 LEU A CA 1
ATOM 559 C C . LEU A 1 71 ? -6.801 -9.667 23.183 1.00 83.69 71 LEU A C 1
ATOM 561 O O . LEU A 1 71 ? -7.310 -8.546 23.329 1.00 83.69 71 LEU A O 1
ATOM 565 N N . PRO A 1 72 ? -5.555 -9.769 22.688 1.00 83.81 72 PRO A N 1
ATOM 566 C CA . PRO A 1 72 ? -4.819 -8.609 22.188 1.00 83.81 72 PRO A CA 1
ATOM 567 C C . PRO A 1 72 ? -5.507 -8.021 20.949 1.00 83.81 72 PRO A C 1
ATOM 569 O O . PRO A 1 72 ? -5.845 -8.762 20.030 1.00 83.81 72 PRO A O 1
ATOM 572 N N . ALA A 1 73 ? -5.672 -6.697 20.863 1.00 80.31 73 ALA A N 1
ATOM 573 C CA . ALA A 1 73 ? -6.357 -6.060 19.727 1.00 80.31 73 ALA A CA 1
ATOM 574 C C . ALA A 1 73 ? -5.699 -6.368 18.368 1.00 80.31 73 ALA A C 1
ATOM 576 O O . ALA A 1 73 ? -6.396 -6.547 17.376 1.00 80.31 73 ALA A O 1
ATOM 577 N N . ALA A 1 74 ? -4.370 -6.510 18.327 1.00 81.38 74 ALA A N 1
ATOM 578 C CA . ALA A 1 74 ? -3.644 -6.871 17.109 1.00 81.38 74 ALA A CA 1
ATOM 579 C C . ALA A 1 74 ? -4.011 -8.272 16.581 1.00 81.38 74 ALA A C 1
ATOM 581 O O . ALA A 1 74 ? -4.011 -8.491 15.374 1.00 81.38 74 ALA A O 1
ATOM 582 N N . SER A 1 75 ? -4.394 -9.208 17.457 1.00 83.00 75 SER A N 1
ATOM 583 C CA . SER A 1 75 ? -4.805 -10.556 17.036 1.00 83.00 75 SER A CA 1
ATOM 584 C C . SER A 1 75 ? -6.136 -10.572 16.276 1.00 83.00 75 SER A C 1
ATOM 586 O O . SER A 1 75 ? -6.387 -11.501 15.512 1.00 83.00 75 SER A O 1
ATOM 588 N N . LEU A 1 76 ? -6.947 -9.507 16.384 1.00 78.38 76 LEU A N 1
ATOM 589 C CA . LEU A 1 76 ? -8.140 -9.333 15.553 1.00 78.38 76 LEU A CA 1
ATOM 590 C C . LEU A 1 76 ? -7.784 -9.230 14.063 1.00 78.38 76 LEU A C 1
ATOM 592 O O . LEU A 1 76 ? -8.601 -9.591 13.225 1.00 78.38 76 LEU A O 1
ATOM 596 N N . GLN A 1 77 ? -6.563 -8.803 13.713 1.00 74.19 77 GLN A N 1
ATOM 597 C CA . GLN A 1 77 ? -6.114 -8.794 12.318 1.00 74.19 77 GLN A CA 1
ATOM 598 C C . GLN A 1 77 ? -5.996 -10.214 11.745 1.00 74.19 77 GLN A C 1
ATOM 600 O O . GLN A 1 77 ? -6.298 -10.431 10.574 1.00 74.19 77 GLN A O 1
ATOM 605 N N . ALA A 1 78 ? -5.630 -11.204 12.568 1.00 77.69 78 ALA A N 1
ATOM 606 C CA . ALA A 1 78 ? -5.555 -12.600 12.136 1.00 77.69 78 ALA A CA 1
ATOM 607 C C . ALA A 1 78 ? -6.941 -13.178 11.796 1.00 77.69 78 ALA A C 1
ATOM 609 O O . ALA A 1 78 ? -7.048 -14.072 10.955 1.00 77.69 78 ALA A O 1
ATOM 610 N N . LEU A 1 79 ? -8.014 -12.631 12.386 1.00 73.75 79 LEU A N 1
ATOM 611 C CA . LEU A 1 79 ? -9.384 -13.026 12.058 1.00 73.75 79 LEU A CA 1
ATOM 612 C C . LEU A 1 79 ? -9.747 -12.699 10.609 1.00 73.75 79 LEU A C 1
ATOM 614 O O . LEU A 1 79 ? -10.526 -13.445 10.023 1.00 73.75 79 LEU A O 1
ATOM 618 N N . PHE A 1 80 ? -9.175 -11.654 10.000 1.00 71.69 80 PHE A N 1
ATOM 619 C CA . PHE A 1 80 ? -9.399 -11.376 8.578 1.00 71.69 80 PHE A CA 1
ATOM 620 C C . PHE A 1 80 ? -8.851 -12.488 7.689 1.00 71.69 80 PHE A C 1
ATOM 622 O O . PHE A 1 80 ? -9.556 -12.952 6.796 1.00 71.69 80 PHE A O 1
ATOM 629 N N . GLY A 1 81 ? -7.634 -12.961 7.972 1.00 72.19 81 GLY A N 1
ATOM 630 C CA . GLY A 1 81 ? -7.027 -14.073 7.238 1.00 72.19 81 GLY A CA 1
ATOM 631 C C . GLY A 1 81 ? -7.806 -15.378 7.412 1.00 72.19 81 GLY A C 1
ATOM 632 O O . GLY A 1 81 ? -8.089 -16.067 6.434 1.00 72.19 81 GLY A O 1
ATOM 633 N N . LEU A 1 82 ? -8.226 -15.689 8.643 1.00 77.81 82 LEU A N 1
ATOM 634 C CA . LEU A 1 82 ? -9.023 -16.887 8.929 1.00 77.81 82 LEU A CA 1
ATOM 635 C C . LEU A 1 82 ? -10.411 -16.828 8.294 1.00 77.81 82 LEU A C 1
ATOM 637 O O . LEU A 1 82 ? -10.844 -17.803 7.683 1.00 77.81 82 LEU A O 1
ATOM 641 N N . THR A 1 83 ? -11.087 -15.680 8.399 1.00 71.69 83 THR A N 1
ATOM 642 C CA . THR A 1 83 ? -12.370 -15.450 7.731 1.00 71.69 83 THR A CA 1
ATOM 643 C C . THR A 1 83 ? -12.175 -15.657 6.239 1.00 71.69 83 THR A C 1
ATOM 645 O O . THR A 1 83 ? -12.825 -16.524 5.675 1.00 71.69 83 THR A O 1
ATOM 648 N N . PHE A 1 84 ? -11.203 -14.998 5.608 1.00 72.38 84 PHE A N 1
ATOM 649 C CA . PHE A 1 84 ? -10.907 -15.177 4.185 1.00 72.38 84 PHE A CA 1
ATOM 650 C C . PHE A 1 84 ? -10.724 -16.649 3.776 1.00 72.38 84 PHE A C 1
ATOM 652 O O . PHE A 1 84 ? -11.351 -17.088 2.810 1.00 72.38 84 PHE A O 1
ATOM 659 N N . MET A 1 85 ? -9.942 -17.433 4.528 1.00 75.31 85 MET A N 1
ATOM 660 C CA . MET A 1 85 ? -9.743 -18.861 4.244 1.00 75.31 85 MET A CA 1
ATOM 661 C C . MET A 1 85 ? -11.034 -19.675 4.371 1.00 75.31 85 MET A C 1
ATOM 663 O O . MET A 1 85 ? -11.360 -20.450 3.474 1.00 75.31 85 MET A O 1
ATOM 667 N N . ILE A 1 86 ? -11.780 -19.491 5.464 1.00 80.38 86 ILE A N 1
ATOM 668 C CA . ILE A 1 86 ? -13.028 -20.223 5.722 1.00 80.38 86 ILE A CA 1
ATOM 669 C C . ILE A 1 86 ? -14.070 -19.874 4.671 1.00 80.38 86 ILE A C 1
ATOM 671 O O . ILE A 1 86 ? -14.705 -20.758 4.101 1.00 80.38 86 ILE A O 1
ATOM 675 N N . THR A 1 87 ? -14.236 -18.583 4.404 1.00 70.56 87 THR A N 1
ATOM 676 C CA . THR A 1 87 ? -15.206 -18.125 3.426 1.00 70.56 87 THR A CA 1
ATOM 677 C C . THR A 1 87 ? -14.779 -18.652 2.032 1.00 70.56 87 THR A C 1
ATOM 679 O O . THR A 1 87 ? -15.594 -19.276 1.353 1.00 70.56 87 THR A O 1
ATOM 682 N N . THR A 1 88 ? -13.518 -18.547 1.599 1.00 72.00 88 THR A N 1
ATOM 683 C CA . THR A 1 88 ? -13.087 -19.097 0.284 1.00 72.00 88 THR A CA 1
ATOM 684 C C . THR A 1 88 ? -13.354 -20.599 0.172 1.00 72.00 88 THR A C 1
ATOM 686 O O . THR A 1 88 ? -14.007 -21.039 -0.773 1.00 72.00 88 THR A O 1
ATOM 689 N N . ALA A 1 89 ? -12.974 -21.375 1.191 1.00 78.56 89 ALA A N 1
ATOM 690 C CA . ALA A 1 89 ? -13.244 -22.809 1.228 1.00 78.56 89 ALA A CA 1
ATOM 691 C C . ALA A 1 89 ? -14.748 -23.124 1.173 1.00 78.56 89 ALA A C 1
ATOM 693 O O . ALA A 1 89 ? -15.167 -24.020 0.446 1.00 78.56 89 ALA A O 1
ATOM 694 N N . PHE A 1 90 ? -15.578 -22.369 1.895 1.00 80.50 90 PHE A N 1
ATOM 695 C CA . PHE A 1 90 ? -17.031 -22.529 1.867 1.00 80.50 90 PHE A CA 1
ATOM 696 C C . PHE A 1 90 ? -17.625 -22.211 0.488 1.00 80.50 90 PHE A C 1
ATOM 698 O O . PHE A 1 90 ? -18.519 -22.917 0.014 1.00 80.50 90 PHE A O 1
ATOM 705 N N . TYR A 1 91 ? -17.122 -21.171 -0.176 1.00 69.56 91 TYR A N 1
ATOM 706 C CA . TYR A 1 91 ? -17.580 -20.797 -1.506 1.00 69.56 91 TYR A CA 1
ATOM 707 C C . TYR A 1 91 ? -17.291 -21.915 -2.518 1.00 69.56 91 TYR A C 1
ATOM 709 O O . TYR A 1 91 ? -18.212 -22.400 -3.182 1.00 69.56 91 TYR A O 1
ATOM 717 N N . ASP A 1 92 ? -16.049 -22.396 -2.552 1.00 72.62 92 ASP A N 1
ATOM 718 C CA . ASP A 1 92 ? -15.601 -23.413 -3.506 1.00 72.62 92 ASP A CA 1
ATOM 719 C C . ASP A 1 92 ? -16.194 -24.799 -3.225 1.00 72.62 92 ASP A C 1
ATOM 721 O O . ASP A 1 92 ? -16.599 -25.507 -4.149 1.00 72.62 92 ASP A O 1
ATOM 725 N N . GLN A 1 93 ? -16.271 -25.202 -1.953 1.00 79.12 93 GLN A N 1
ATOM 726 C CA . GLN A 1 93 ? -16.691 -26.558 -1.585 1.00 79.12 93 GLN A CA 1
ATOM 727 C C . GLN A 1 93 ? -18.204 -26.716 -1.442 1.00 79.12 93 GLN A C 1
ATOM 729 O O . GLN A 1 93 ? -18.705 -27.830 -1.588 1.00 79.12 93 GLN A O 1
ATOM 734 N N . VAL A 1 94 ? -18.940 -25.641 -1.143 1.00 78.69 94 VAL A N 1
ATOM 735 C CA . VAL A 1 94 ? -20.373 -25.724 -0.818 1.00 78.69 94 VAL A CA 1
ATOM 736 C C . VAL A 1 94 ? -21.212 -24.935 -1.814 1.00 78.69 94 VAL A C 1
ATOM 738 O O . VAL A 1 94 ? -22.090 -25.507 -2.463 1.00 78.69 94 VAL A O 1
ATOM 741 N N . LEU A 1 95 ? -20.942 -23.639 -1.989 1.00 70.31 95 LEU A N 1
ATOM 742 C CA . LEU A 1 95 ? -21.779 -22.787 -2.842 1.00 70.31 95 LEU A CA 1
ATOM 743 C C . LEU A 1 95 ? -21.663 -23.151 -4.325 1.00 70.31 95 LEU A C 1
ATOM 745 O O . LEU A 1 95 ? -22.692 -23.289 -4.990 1.00 70.31 95 LEU A O 1
ATOM 749 N N . VAL A 1 96 ? -20.452 -23.358 -4.847 1.00 72.44 96 VAL A N 1
ATOM 750 C CA . VAL A 1 96 ? -20.228 -23.741 -6.253 1.00 72.44 96 VAL A CA 1
ATOM 751 C C . VAL A 1 96 ? -20.966 -25.037 -6.634 1.00 72.44 96 VAL A C 1
ATOM 753 O O . VAL A 1 96 ? -21.737 -25.008 -7.600 1.00 72.44 96 VAL A O 1
ATOM 756 N N . PRO A 1 97 ? -20.825 -26.167 -5.910 1.00 74.94 97 PRO A N 1
ATOM 757 C CA . PRO A 1 97 ? -21.520 -27.399 -6.278 1.00 74.94 97 PRO A CA 1
ATOM 758 C C . PRO A 1 97 ? -23.042 -27.318 -6.110 1.00 74.94 97 PRO A C 1
ATOM 760 O O . PRO A 1 97 ? -23.762 -27.869 -6.943 1.00 74.94 97 PRO A O 1
ATOM 763 N N . ILE A 1 98 ? -23.555 -26.607 -5.099 1.00 76.00 98 ILE A N 1
ATOM 764 C CA . ILE A 1 98 ? -25.004 -26.392 -4.930 1.00 76.00 98 ILE A CA 1
ATOM 765 C C . ILE A 1 98 ? -25.556 -25.565 -6.092 1.00 76.00 98 ILE A C 1
ATOM 767 O O . ILE A 1 98 ? -26.534 -25.962 -6.726 1.00 76.00 98 ILE A O 1
ATOM 771 N N . THR A 1 99 ? -24.896 -24.457 -6.428 1.00 69.31 99 THR A N 1
ATOM 772 C CA . THR A 1 99 ? -25.318 -23.585 -7.532 1.00 69.31 99 THR A CA 1
ATOM 773 C C . THR A 1 99 ? -25.262 -24.336 -8.863 1.00 69.31 99 THR A C 1
ATOM 775 O O . THR A 1 99 ? -26.195 -24.248 -9.661 1.00 69.31 99 THR A O 1
ATOM 778 N N . ARG A 1 100 ? -24.236 -25.175 -9.070 1.00 69.62 100 ARG A N 1
ATOM 779 C CA . ARG A 1 100 ? -24.111 -26.052 -10.246 1.00 69.62 100 ARG A CA 1
ATOM 780 C C . ARG A 1 100 ? -25.224 -27.096 -10.326 1.00 69.62 100 ARG A C 1
ATOM 782 O O . ARG A 1 100 ? -25.647 -27.434 -11.430 1.00 69.62 100 ARG A O 1
ATOM 789 N N . LYS A 1 101 ? -25.701 -27.587 -9.180 1.00 77.06 101 LYS A N 1
ATOM 790 C CA . LYS A 1 101 ? -26.773 -28.586 -9.090 1.00 77.06 101 LYS A CA 1
ATOM 791 C C . LYS A 1 101 ? -28.164 -27.992 -9.334 1.00 77.06 101 LYS A C 1
ATOM 793 O O . LYS A 1 101 ? -28.985 -28.664 -9.946 1.00 77.06 101 LYS A O 1
ATOM 798 N N . PHE A 1 102 ? -28.424 -26.764 -8.880 1.00 75.88 102 PHE A N 1
ATOM 799 C CA . PHE A 1 102 ? -29.745 -26.129 -8.997 1.00 75.88 102 PHE A CA 1
ATOM 800 C C . PHE A 1 102 ? -29.930 -25.282 -10.261 1.00 75.88 102 PHE A C 1
ATOM 802 O O . PHE A 1 102 ? -31.013 -25.295 -10.837 1.00 75.88 102 PHE A O 1
ATOM 809 N N . PHE A 1 103 ? -28.898 -24.562 -10.706 1.00 68.75 103 PHE A N 1
ATOM 810 C CA . PHE A 1 103 ? -29.025 -23.549 -11.763 1.00 68.75 103 PHE A CA 1
ATOM 811 C C . PHE A 1 103 ? -28.269 -23.896 -13.058 1.00 68.75 103 PHE A C 1
ATOM 813 O O . PHE A 1 103 ? -28.313 -23.142 -14.028 1.00 68.75 103 PHE A O 1
ATOM 820 N N . GLY A 1 104 ? -27.602 -25.055 -13.112 1.00 64.12 104 GLY A N 1
ATOM 821 C CA . GLY A 1 104 ? -26.822 -25.481 -14.274 1.00 64.12 104 GLY A CA 1
ATOM 822 C C . GLY A 1 104 ? -25.546 -24.653 -14.490 1.00 64.12 104 GLY A C 1
ATOM 823 O O . GLY A 1 104 ? -25.320 -23.618 -13.867 1.00 64.12 104 GLY A O 1
ATOM 824 N N . HIS A 1 105 ? -24.667 -25.122 -15.381 1.00 62.16 105 HIS A N 1
ATOM 825 C CA . HIS A 1 105 ? -23.299 -24.594 -15.538 1.00 62.16 105 HIS A CA 1
ATOM 826 C C . HIS A 1 105 ? -23.237 -23.099 -15.919 1.00 62.16 105 HIS A C 1
ATOM 828 O O . HIS A 1 105 ? -22.297 -22.406 -15.540 1.00 62.16 105 HIS A O 1
ATOM 834 N N . HIS A 1 106 ? -24.245 -22.593 -16.636 1.00 57.50 106 HIS A N 1
ATOM 835 C CA . HIS A 1 106 ? -24.251 -21.233 -17.184 1.00 57.50 106 HIS A CA 1
ATOM 836 C C . HIS A 1 106 ? -24.478 -20.126 -16.141 1.00 57.50 106 HIS A C 1
ATOM 838 O O . HIS A 1 106 ? -23.962 -19.024 -16.312 1.00 57.50 106 HIS A O 1
ATOM 844 N N . LEU A 1 107 ? -25.210 -20.399 -15.055 1.00 54.12 107 LEU A N 1
ATOM 845 C CA . LEU A 1 107 ? -25.496 -19.405 -14.009 1.00 54.12 107 LEU A CA 1
ATOM 846 C C . LEU A 1 107 ? -24.405 -19.350 -12.930 1.00 54.12 107 LEU A C 1
ATOM 848 O O . LEU A 1 107 ? -24.202 -18.303 -12.319 1.00 54.12 107 LEU A O 1
ATOM 852 N N . VAL A 1 108 ? -23.650 -20.440 -12.748 1.00 55.62 108 VAL A N 1
ATOM 853 C CA . VAL A 1 108 ? -22.516 -20.501 -11.811 1.00 55.62 108 VAL A CA 1
ATOM 854 C C . VAL A 1 108 ? -21.445 -19.490 -12.221 1.00 55.62 108 VAL A C 1
ATOM 856 O O . VAL A 1 108 ? -21.054 -18.677 -11.393 1.00 55.62 108 VAL A O 1
ATOM 859 N N . CYS A 1 109 ? -21.080 -19.431 -13.511 1.00 52.66 109 CYS A N 1
ATOM 860 C CA . CYS A 1 109 ? -20.128 -18.452 -14.055 1.00 52.66 109 CYS A CA 1
ATOM 861 C C . CYS A 1 109 ? -20.557 -16.981 -13.864 1.00 52.66 109 CYS A C 1
ATOM 863 O O . CYS A 1 109 ? -19.697 -16.125 -13.678 1.00 52.66 109 CYS A O 1
ATOM 865 N N . GLY A 1 110 ? -21.863 -16.684 -13.862 1.00 54.84 110 GLY A N 1
ATOM 866 C CA . GLY A 1 110 ? -22.387 -15.334 -13.601 1.00 54.84 110 GLY A CA 1
ATOM 867 C C . GLY A 1 110 ? -22.508 -14.979 -12.111 1.00 54.84 110 GLY A C 1
ATOM 868 O O . GLY A 1 110 ? -22.445 -13.806 -11.749 1.00 54.84 110 GLY A O 1
ATOM 869 N N . GLY A 1 111 ? -22.646 -15.983 -11.236 1.00 54.72 111 GLY A N 1
ATOM 870 C CA . GLY A 1 111 ? -22.804 -15.824 -9.784 1.00 54.72 111 GLY A CA 1
ATOM 871 C C . GLY A 1 111 ? -21.505 -15.580 -9.005 1.00 54.72 111 GLY A C 1
ATOM 872 O O . GLY A 1 111 ? -21.568 -15.084 -7.878 1.00 54.72 111 GLY A O 1
ATOM 873 N N . TYR A 1 112 ? -20.333 -15.850 -9.598 1.00 53.31 112 TYR A N 1
ATOM 874 C CA . TYR A 1 112 ? -19.013 -15.556 -9.002 1.00 53.31 112 TYR A CA 1
ATOM 875 C C . TYR A 1 112 ? -18.808 -14.081 -8.631 1.00 53.31 112 TYR A C 1
ATOM 877 O O . TYR A 1 112 ? -17.950 -13.768 -7.812 1.00 53.31 112 TYR A O 1
ATOM 885 N N . PHE A 1 113 ? -19.625 -13.176 -9.170 1.00 51.78 113 PHE A N 1
ATOM 886 C CA . PHE A 1 113 ? -19.487 -11.737 -8.965 1.00 51.78 113 PHE A CA 1
ATOM 887 C C . PHE A 1 113 ? -20.356 -11.140 -7.842 1.00 51.78 113 PHE A C 1
ATOM 889 O O . PHE A 1 113 ? -20.222 -9.953 -7.558 1.00 51.78 113 PHE A O 1
ATOM 896 N N . HIS A 1 114 ? -21.253 -11.908 -7.205 1.00 54.38 114 HIS A N 1
ATOM 897 C CA . HIS A 1 114 ? -22.344 -11.305 -6.415 1.00 54.38 114 HIS A CA 1
ATOM 898 C C . HIS A 1 114 ? -22.138 -11.246 -4.894 1.00 54.38 114 HIS A C 1
ATOM 900 O O . HIS A 1 114 ? -22.929 -10.608 -4.202 1.00 54.38 114 HIS A O 1
ATOM 906 N N . ASN A 1 115 ? -21.095 -11.868 -4.336 1.00 56.22 115 ASN A N 1
ATOM 907 C CA . ASN A 1 115 ? -20.814 -11.719 -2.907 1.00 56.22 115 ASN A CA 1
ATOM 908 C C . ASN A 1 115 ? -19.851 -10.545 -2.694 1.00 56.22 115 ASN A C 1
ATOM 910 O O . ASN A 1 115 ? -18.633 -10.713 -2.656 1.00 56.22 115 ASN A O 1
ATOM 914 N N . THR A 1 116 ? -20.409 -9.337 -2.607 1.00 54.75 116 THR A N 1
ATOM 915 C CA . THR A 1 116 ? -19.687 -8.053 -2.580 1.00 54.75 116 THR A CA 1
ATOM 916 C C . THR A 1 116 ? -18.571 -8.022 -1.533 1.00 54.75 116 THR A C 1
ATOM 918 O O . THR A 1 116 ? -17.511 -7.458 -1.778 1.00 54.75 116 THR A O 1
ATOM 921 N N . TYR A 1 117 ? -18.758 -8.689 -0.391 1.00 56.44 117 TYR A N 1
ATOM 922 C CA . TYR A 1 117 ? -17.749 -8.759 0.668 1.00 56.44 117 TYR A CA 1
ATOM 923 C C . TYR A 1 117 ? -16.551 -9.634 0.300 1.00 56.44 117 TYR A C 1
ATOM 925 O O . TYR A 1 117 ? -15.413 -9.255 0.570 1.00 56.44 117 TYR A O 1
ATOM 933 N N . TYR A 1 118 ? -16.776 -10.774 -0.350 1.00 61.06 118 TYR A N 1
ATOM 934 C CA . TYR A 1 118 ? -15.676 -11.583 -0.865 1.00 61.06 118 TYR A CA 1
ATOM 935 C C . TYR A 1 118 ? -14.969 -10.896 -2.004 1.00 61.06 118 TYR A C 1
ATOM 937 O O . TYR A 1 118 ? -13.753 -10.840 -1.989 1.00 61.06 118 TYR A O 1
ATOM 945 N N . VAL A 1 119 ? -15.715 -10.366 -2.972 1.00 62.47 119 VAL A N 1
ATOM 946 C CA . VAL A 1 119 ? -15.129 -9.746 -4.160 1.00 62.47 119 VAL A CA 1
ATOM 947 C C . VAL A 1 119 ? -14.243 -8.570 -3.758 1.00 62.47 119 VAL A C 1
ATOM 949 O O . VAL A 1 119 ? -13.143 -8.453 -4.278 1.00 62.47 119 VAL A O 1
ATOM 952 N N . VAL A 1 120 ? -14.653 -7.755 -2.779 1.00 63.00 120 VAL A N 1
ATOM 953 C CA . VAL A 1 120 ? -13.839 -6.635 -2.277 1.00 63.00 120 VAL A CA 1
ATOM 954 C C . VAL A 1 120 ? -12.584 -7.112 -1.536 1.00 63.00 120 VAL A C 1
ATOM 956 O O . VAL A 1 120 ? -11.500 -6.593 -1.792 1.00 63.00 120 VAL A O 1
ATOM 959 N N . ASN A 1 121 ? -12.692 -8.111 -0.651 1.00 64.88 121 ASN A N 1
ATOM 960 C CA . ASN A 1 121 ? -11.528 -8.624 0.089 1.00 64.88 121 ASN A CA 1
ATOM 961 C C . ASN A 1 121 ? -10.560 -9.400 -0.815 1.00 64.88 121 ASN A C 1
ATOM 963 O O . ASN A 1 121 ? -9.347 -9.227 -0.731 1.00 64.88 121 ASN A O 1
ATOM 967 N N . LEU A 1 122 ? -11.099 -10.212 -1.719 1.00 65.81 122 LEU A N 1
ATOM 968 C CA . LEU A 1 122 ? -10.356 -10.935 -2.741 1.00 65.81 122 LEU A CA 1
ATOM 969 C C . LEU A 1 122 ? -9.659 -9.940 -3.676 1.00 65.81 122 LEU A C 1
ATOM 971 O O . LEU A 1 122 ? -8.460 -10.067 -3.897 1.00 65.81 122 LEU A O 1
ATOM 975 N N . ALA A 1 123 ? -10.354 -8.892 -4.132 1.00 66.31 123 ALA A N 1
ATOM 976 C CA . ALA A 1 123 ? -9.755 -7.822 -4.927 1.00 66.31 123 ALA A CA 1
ATOM 977 C C . ALA A 1 123 ? -8.628 -7.099 -4.178 1.00 66.31 123 ALA A C 1
ATOM 979 O O . ALA A 1 123 ? -7.610 -6.792 -4.791 1.00 66.31 123 ALA A O 1
ATOM 980 N N . ALA A 1 124 ? -8.750 -6.860 -2.868 1.00 67.06 124 ALA A N 1
ATOM 981 C CA . ALA A 1 124 ? -7.685 -6.237 -2.079 1.00 67.06 124 ALA A CA 1
ATOM 982 C C . ALA A 1 124 ? -6.427 -7.122 -1.989 1.00 67.06 124 ALA A C 1
ATOM 984 O O . ALA A 1 124 ? -5.313 -6.630 -2.178 1.00 67.06 124 ALA A O 1
ATOM 985 N N . VAL A 1 125 ? -6.594 -8.432 -1.769 1.00 67.31 125 VAL A N 1
ATOM 986 C CA . VAL A 1 125 ? -5.477 -9.395 -1.746 1.00 67.31 125 VAL A CA 1
ATOM 987 C C . VAL A 1 125 ? -4.849 -9.543 -3.132 1.00 67.31 125 VAL A C 1
ATOM 989 O O . VAL A 1 125 ? -3.628 -9.484 -3.256 1.00 67.31 125 VAL A O 1
ATOM 992 N N . PHE A 1 126 ? -5.659 -9.653 -4.187 1.00 68.06 126 PHE A N 1
ATOM 993 C CA . PHE A 1 126 ? -5.157 -9.681 -5.563 1.00 68.06 126 PHE A CA 1
ATOM 994 C C . PHE A 1 126 ? -4.509 -8.367 -5.982 1.00 68.06 126 PHE A C 1
ATOM 996 O O . PHE A 1 126 ? -3.603 -8.388 -6.803 1.00 68.06 126 PHE A O 1
ATOM 1003 N N . THR A 1 127 ? -4.910 -7.232 -5.415 1.00 73.88 127 THR A N 1
ATOM 1004 C CA . THR A 1 127 ? -4.225 -5.960 -5.669 1.00 73.88 127 THR A CA 1
ATOM 1005 C C . THR A 1 127 ? -2.838 -5.961 -5.026 1.00 73.88 127 THR A C 1
ATOM 1007 O O . THR A 1 127 ? -1.892 -5.509 -5.657 1.00 73.88 127 THR A O 1
ATOM 1010 N N . LEU A 1 128 ? -2.678 -6.517 -3.817 1.00 72.31 128 LEU A N 1
ATOM 1011 C CA . LEU A 1 128 ? -1.366 -6.673 -3.169 1.00 72.31 128 LEU A CA 1
ATOM 1012 C C . LEU A 1 128 ? -0.449 -7.624 -3.943 1.00 72.31 128 LEU A C 1
ATOM 1014 O O . LEU A 1 128 ? 0.660 -7.246 -4.318 1.00 72.31 128 LEU A O 1
ATOM 1018 N N . VAL A 1 129 ? -0.927 -8.846 -4.190 1.00 76.06 129 VAL A N 1
ATOM 1019 C CA . VAL A 1 129 ? -0.156 -9.888 -4.882 1.00 76.06 129 VAL A CA 1
ATOM 1020 C C . VAL A 1 129 ? 0.087 -9.491 -6.333 1.00 76.06 129 VAL A C 1
ATOM 1022 O O . VAL A 1 129 ? 1.221 -9.534 -6.789 1.00 76.06 129 VAL A O 1
ATOM 1025 N N . GLY A 1 130 ? -0.938 -9.004 -7.030 1.00 79.06 130 GLY A N 1
ATOM 1026 C CA . GLY A 1 130 ? -0.842 -8.581 -8.424 1.00 79.06 130 GLY A CA 1
ATOM 1027 C C . GLY A 1 130 ? 0.060 -7.365 -8.619 1.00 79.06 130 GLY A C 1
ATOM 1028 O O . GLY A 1 130 ? 0.754 -7.286 -9.627 1.00 79.06 130 GLY A O 1
ATOM 1029 N N . LEU A 1 131 ? 0.122 -6.436 -7.658 1.00 80.06 131 LEU A N 1
ATOM 1030 C CA . LEU A 1 131 ? 1.088 -5.341 -7.721 1.00 80.06 131 LEU A CA 1
ATOM 1031 C C . LEU A 1 131 ? 2.521 -5.849 -7.518 1.00 80.06 131 LEU A C 1
ATOM 1033 O O . LEU A 1 131 ? 3.426 -5.422 -8.233 1.00 80.06 131 LEU A O 1
ATOM 1037 N N . GLN A 1 132 ? 2.730 -6.765 -6.570 1.00 82.56 132 GLN A N 1
ATOM 1038 C CA . GLN A 1 132 ? 4.034 -7.382 -6.334 1.00 82.56 132 GLN A CA 1
ATOM 1039 C C . GLN A 1 132 ? 4.507 -8.196 -7.550 1.00 82.56 132 GLN A C 1
ATOM 1041 O O . GLN A 1 132 ? 5.650 -8.031 -7.973 1.00 82.56 132 GLN A O 1
ATOM 1046 N N . GLU A 1 133 ? 3.637 -9.029 -8.124 1.00 81.69 133 GLU A N 1
ATOM 1047 C CA . GLU A 1 133 ? 3.901 -9.799 -9.347 1.00 81.69 133 GLU A CA 1
ATOM 1048 C C . GLU A 1 133 ? 4.188 -8.870 -10.524 1.00 81.69 133 GLU A C 1
ATOM 1050 O O . GLU A 1 133 ? 5.185 -9.055 -11.209 1.00 81.69 133 GLU A O 1
ATOM 1055 N N . LEU A 1 134 ? 3.416 -7.794 -10.700 1.00 84.06 134 LEU A N 1
ATOM 1056 C CA . LEU A 1 134 ? 3.665 -6.819 -11.761 1.00 84.06 134 LEU A CA 1
ATOM 1057 C C . LEU A 1 134 ? 5.046 -6.164 -11.635 1.00 84.06 134 LEU A C 1
ATOM 1059 O O . LEU A 1 134 ? 5.751 -6.038 -12.632 1.00 84.06 134 LEU A O 1
ATOM 1063 N N . PHE A 1 135 ? 5.468 -5.760 -10.434 1.00 84.81 135 PHE A N 1
ATOM 1064 C CA . PHE A 1 135 ? 6.816 -5.210 -10.247 1.00 84.81 135 PHE A CA 1
ATOM 1065 C C . PHE A 1 135 ? 7.920 -6.245 -10.447 1.00 84.81 135 PHE A C 1
ATOM 1067 O O . PHE A 1 135 ? 9.034 -5.865 -10.797 1.00 84.81 135 PHE A O 1
ATOM 1074 N N . TYR A 1 136 ? 7.638 -7.523 -10.214 1.00 85.25 136 TYR A N 1
ATOM 1075 C CA . TYR A 1 136 ? 8.603 -8.599 -10.388 1.00 85.25 136 TYR A CA 1
ATOM 1076 C C . TYR A 1 136 ? 8.732 -9.027 -11.857 1.00 85.25 136 TYR A C 1
ATOM 1078 O O . TYR A 1 136 ? 9.844 -9.096 -12.376 1.00 85.25 136 TYR A O 1
ATOM 1086 N N . ASP A 1 137 ? 7.607 -9.248 -12.535 1.00 83.69 137 ASP A N 1
ATOM 1087 C CA . ASP A 1 137 ? 7.536 -9.778 -13.900 1.00 83.69 137 ASP A CA 1
ATOM 1088 C C . ASP A 1 137 ? 7.908 -8.739 -14.957 1.00 83.69 137 ASP A C 1
ATOM 1090 O O . ASP A 1 137 ? 8.501 -9.079 -15.978 1.00 83.69 137 ASP A O 1
ATOM 1094 N N . GLN A 1 138 ? 7.598 -7.461 -14.717 1.00 84.94 138 GLN A N 1
ATOM 1095 C CA . GLN A 1 138 ? 7.971 -6.385 -15.641 1.00 84.94 138 GLN A CA 1
ATOM 1096 C C . GLN A 1 138 ? 9.462 -6.027 -15.569 1.00 84.94 138 GLN A C 1
ATOM 1098 O O . GLN A 1 138 ? 9.949 -5.233 -16.377 1.00 84.94 138 GLN A O 1
ATOM 1103 N N . MET A 1 139 ? 10.193 -6.580 -14.597 1.00 85.12 139 MET A N 1
ATOM 1104 C CA . MET A 1 139 ? 11.629 -6.372 -14.472 1.00 85.12 139 MET A CA 1
ATOM 1105 C C . MET A 1 139 ? 12.397 -7.415 -15.290 1.00 85.12 139 MET A C 1
ATOM 1107 O O . MET A 1 139 ? 12.075 -8.605 -15.246 1.00 85.12 139 MET A O 1
ATOM 1111 N N . PRO A 1 140 ? 13.462 -7.003 -15.997 1.00 82.81 140 PRO A N 1
ATOM 1112 C CA . PRO A 1 140 ? 14.363 -7.944 -16.653 1.00 82.81 140 PRO A CA 1
ATOM 1113 C C . PRO A 1 140 ? 15.006 -8.876 -15.613 1.00 82.81 140 PRO A C 1
ATOM 1115 O O . PRO A 1 140 ? 15.114 -8.524 -14.436 1.00 82.81 140 PRO A O 1
ATOM 1118 N N . GLU A 1 141 ? 15.457 -10.067 -16.028 1.00 83.56 141 GLU A N 1
ATOM 1119 C CA . GLU A 1 141 ? 15.951 -11.102 -15.096 1.00 83.56 141 GLU A CA 1
ATOM 1120 C C . GLU A 1 141 ? 17.061 -10.600 -14.159 1.00 83.56 141 GLU A C 1
ATOM 1122 O O . GLU A 1 141 ? 17.103 -10.967 -12.985 1.00 83.56 141 GLU A O 1
ATOM 1127 N N . SER A 1 142 ? 17.910 -9.706 -14.669 1.00 83.44 142 SER A N 1
ATOM 1128 C CA . SER A 1 142 ? 19.004 -9.037 -13.961 1.00 83.44 142 SER A CA 1
ATOM 1129 C C . SER A 1 142 ? 18.538 -8.083 -12.847 1.00 83.44 142 SER A C 1
ATOM 1131 O O . SER A 1 142 ? 19.291 -7.839 -11.905 1.00 83.44 142 SER A O 1
ATOM 1133 N N . LEU A 1 143 ? 17.303 -7.566 -12.916 1.00 87.00 143 LEU A N 1
ATOM 1134 C CA . LEU A 1 143 ? 16.746 -6.540 -12.021 1.00 87.00 143 LEU A CA 1
ATOM 1135 C C . LEU A 1 143 ? 15.512 -7.012 -11.230 1.00 87.00 143 LEU A C 1
ATOM 1137 O O . LEU A 1 143 ? 14.830 -6.201 -10.605 1.00 87.00 143 LEU A O 1
ATOM 1141 N N . ARG A 1 144 ? 15.218 -8.316 -11.174 1.00 85.12 144 ARG A N 1
ATOM 1142 C CA . ARG A 1 144 ? 14.048 -8.834 -10.429 1.00 85.12 144 ARG A CA 1
ATOM 1143 C C . ARG A 1 144 ? 14.037 -8.450 -8.944 1.00 85.12 144 ARG A C 1
ATOM 1145 O O . ARG A 1 144 ? 12.992 -8.106 -8.392 1.00 85.12 144 ARG A O 1
ATOM 1152 N N . SER A 1 145 ? 15.200 -8.449 -8.286 1.00 89.19 145 SER A N 1
ATOM 1153 C CA . SER A 1 145 ? 15.323 -8.001 -6.888 1.00 89.19 145 SER A CA 1
ATOM 1154 C C . SER A 1 145 ? 15.039 -6.504 -6.725 1.00 89.19 145 SER A C 1
ATOM 1156 O O . SER A 1 145 ? 14.498 -6.087 -5.700 1.00 89.19 145 SER A O 1
ATOM 1158 N N . PHE A 1 146 ? 15.342 -5.702 -7.749 1.00 89.31 146 PHE A N 1
ATOM 1159 C CA . PHE A 1 146 ? 15.023 -4.279 -7.788 1.00 89.31 146 PHE A CA 1
ATOM 1160 C C . PHE A 1 146 ? 13.506 -4.046 -7.863 1.00 89.31 146 PHE A C 1
ATOM 1162 O O . PHE A 1 146 ? 12.993 -3.176 -7.163 1.00 89.31 146 PHE A O 1
ATOM 1169 N N . GLY A 1 147 ? 12.767 -4.878 -8.606 1.00 87.31 147 GLY A N 1
ATOM 1170 C CA . GLY A 1 147 ? 11.297 -4.886 -8.606 1.00 87.31 147 GLY A CA 1
ATOM 1171 C C . GLY A 1 147 ? 10.692 -5.118 -7.219 1.00 87.31 147 GLY A C 1
ATOM 1172 O O . GLY A 1 147 ? 9.841 -4.351 -6.764 1.00 87.31 147 GLY A O 1
ATOM 1173 N N . ALA A 1 148 ? 11.196 -6.117 -6.489 1.00 86.81 148 ALA A N 1
ATOM 1174 C CA . ALA A 1 148 ? 10.776 -6.373 -5.109 1.00 86.81 148 ALA A CA 1
ATOM 1175 C C . ALA A 1 148 ? 11.108 -5.198 -4.167 1.00 86.81 148 ALA A C 1
ATOM 1177 O O . ALA A 1 148 ? 10.297 -4.835 -3.313 1.00 86.81 148 ALA A O 1
ATOM 1178 N N . ALA A 1 149 ? 12.275 -4.566 -4.341 1.00 91.69 149 ALA A N 1
ATOM 1179 C CA . ALA A 1 149 ? 12.655 -3.380 -3.576 1.00 91.69 149 ALA A CA 1
ATOM 1180 C C . ALA A 1 149 ? 11.739 -2.180 -3.875 1.00 91.69 149 ALA A C 1
ATOM 1182 O O . ALA A 1 149 ? 11.324 -1.485 -2.946 1.00 91.69 149 ALA A O 1
ATOM 1183 N N . LEU A 1 150 ? 11.366 -1.964 -5.142 1.00 90.62 150 LEU A N 1
ATOM 1184 C CA . LEU A 1 150 ? 10.388 -0.946 -5.532 1.00 90.62 150 LEU A CA 1
ATOM 1185 C C . LEU A 1 150 ? 9.035 -1.192 -4.857 1.00 90.62 150 LEU A C 1
ATOM 1187 O O . LEU A 1 150 ? 8.487 -0.257 -4.275 1.00 90.62 150 LEU A O 1
ATOM 1191 N N . TYR A 1 151 ? 8.538 -2.431 -4.837 1.00 88.94 151 TYR A N 1
ATOM 1192 C CA . TYR A 1 151 ? 7.312 -2.780 -4.112 1.00 88.94 151 TYR A CA 1
ATOM 1193 C C . TYR A 1 151 ? 7.419 -2.514 -2.598 1.00 88.94 151 TYR A C 1
ATOM 1195 O O . TYR A 1 151 ? 6.557 -1.855 -2.019 1.00 88.94 151 TYR A O 1
ATOM 1203 N N . LEU A 1 152 ? 8.500 -2.942 -1.940 1.00 89.75 152 LEU A N 1
ATOM 1204 C CA . LEU A 1 152 ? 8.691 -2.677 -0.507 1.00 89.75 152 LEU A CA 1
ATOM 1205 C C . LEU A 1 152 ? 8.807 -1.177 -0.203 1.00 89.75 152 LEU A C 1
ATOM 1207 O O . LEU A 1 152 ? 8.267 -0.700 0.798 1.00 89.75 152 LEU A O 1
ATOM 1211 N N . SER A 1 153 ? 9.460 -0.411 -1.082 1.00 93.75 153 SER A N 1
ATOM 1212 C CA . SER A 1 153 ? 9.546 1.044 -0.947 1.00 93.75 153 SER A CA 1
ATOM 1213 C C . SER A 1 153 ? 8.182 1.729 -1.038 1.00 93.75 153 SER A C 1
ATOM 1215 O O . SER A 1 153 ? 7.979 2.714 -0.335 1.00 93.75 153 SER A O 1
ATOM 1217 N N . VAL A 1 154 ? 7.222 1.197 -1.812 1.00 90.94 154 VAL A N 1
ATOM 1218 C CA . VAL A 1 154 ? 5.839 1.711 -1.844 1.00 90.94 154 VAL A CA 1
ATOM 1219 C C . VAL A 1 154 ? 5.216 1.648 -0.449 1.00 90.94 154 VAL A C 1
ATOM 1221 O O . VAL A 1 154 ? 4.644 2.636 0.014 1.00 90.94 154 VAL A O 1
ATOM 1224 N N . LEU A 1 155 ? 5.369 0.521 0.253 1.00 87.81 155 LEU A N 1
ATOM 1225 C CA . LEU A 1 155 ? 4.856 0.355 1.618 1.00 87.81 155 LEU A CA 1
ATOM 1226 C C . LEU A 1 155 ? 5.591 1.262 2.619 1.00 87.81 155 LEU A C 1
ATOM 1228 O O . LEU A 1 155 ? 4.967 1.894 3.478 1.00 87.81 155 LEU A O 1
ATOM 1232 N N . GLY A 1 156 ? 6.917 1.368 2.491 1.00 91.31 156 GLY A N 1
ATOM 1233 C CA . GLY A 1 156 ? 7.742 2.231 3.341 1.00 91.31 156 GLY A CA 1
ATOM 1234 C C . GLY A 1 156 ? 7.393 3.714 3.189 1.00 91.31 156 GLY A C 1
ATOM 1235 O O . GLY A 1 156 ? 7.062 4.382 4.169 1.00 91.31 156 GLY A O 1
ATOM 1236 N N . ILE A 1 157 ? 7.398 4.226 1.956 1.00 93.94 157 ILE A N 1
ATOM 1237 C CA . ILE A 1 157 ? 7.039 5.616 1.639 1.00 93.94 157 ILE A CA 1
ATOM 1238 C C . ILE A 1 157 ? 5.585 5.894 2.020 1.00 93.94 157 ILE A C 1
ATOM 1240 O O . ILE A 1 157 ? 5.304 6.931 2.621 1.00 93.94 157 ILE A O 1
ATOM 1244 N N . GLY A 1 158 ? 4.674 4.954 1.753 1.00 90.81 158 GLY A N 1
ATOM 1245 C CA . GLY A 1 158 ? 3.279 5.052 2.176 1.00 90.81 158 GLY A CA 1
ATOM 1246 C C . GLY A 1 158 ? 3.138 5.252 3.687 1.00 90.81 158 GLY A C 1
ATOM 1247 O O . GLY A 1 158 ? 2.332 6.066 4.132 1.00 90.81 158 GLY A O 1
ATOM 1248 N N . SER A 1 159 ? 3.987 4.604 4.485 1.00 90.88 159 SER A N 1
ATOM 1249 C CA . SER A 1 159 ? 3.997 4.751 5.946 1.00 90.88 159 SER A CA 1
ATOM 1250 C C . SER A 1 159 ? 4.507 6.123 6.409 1.00 90.88 159 SER A C 1
ATOM 1252 O O . SER A 1 159 ? 3.935 6.722 7.327 1.00 90.88 159 SER A O 1
ATOM 1254 N N . PHE A 1 160 ? 5.532 6.672 5.750 1.00 93.12 160 PHE A N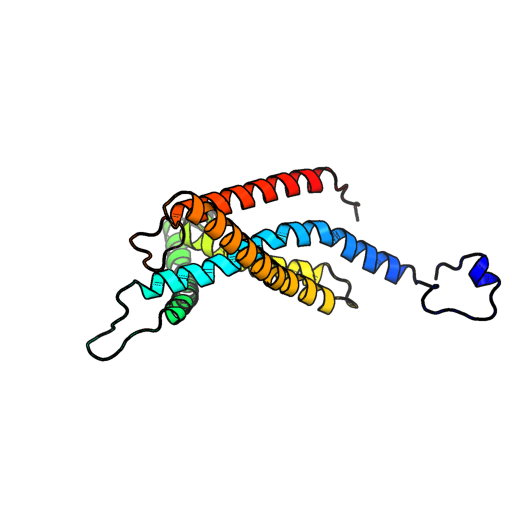 1
ATOM 1255 C CA . PHE A 1 160 ? 6.006 8.034 6.021 1.00 93.12 160 PHE A CA 1
ATOM 1256 C C . PHE A 1 160 ? 4.963 9.089 5.644 1.00 93.12 160 PHE A C 1
ATOM 1258 O O . PHE A 1 160 ? 4.661 9.970 6.450 1.00 93.12 160 PHE A O 1
ATOM 1265 N N . ILE A 1 161 ? 4.362 8.971 4.456 1.00 91.81 161 ILE A N 1
ATOM 1266 C CA . ILE A 1 161 ? 3.308 9.885 3.999 1.00 91.81 161 ILE A CA 1
ATOM 1267 C C . ILE A 1 161 ? 2.084 9.782 4.907 1.00 91.81 161 ILE A C 1
ATOM 1269 O O . ILE A 1 161 ? 1.540 10.805 5.305 1.00 91.81 161 ILE A O 1
ATOM 1273 N N . SER A 1 162 ? 1.689 8.571 5.301 1.00 90.06 162 SER A N 1
ATOM 1274 C CA . SER A 1 162 ? 0.622 8.355 6.279 1.00 90.06 162 SER A CA 1
ATOM 1275 C C . SER A 1 162 ? 0.891 9.111 7.580 1.00 90.06 162 SER A C 1
ATOM 1277 O O . SER A 1 162 ? 0.017 9.809 8.089 1.00 90.06 162 SER A O 1
ATOM 1279 N N . SER A 1 163 ? 2.114 9.012 8.102 1.00 90.62 163 SER A N 1
ATOM 1280 C CA . SER A 1 163 ? 2.511 9.711 9.327 1.00 90.62 163 SER A CA 1
ATOM 1281 C C . SER A 1 163 ? 2.461 11.233 9.154 1.00 90.62 163 SER A C 1
ATOM 1283 O O . SER A 1 163 ? 1.967 11.935 10.035 1.00 90.62 163 SER A O 1
ATOM 1285 N N . ALA A 1 164 ? 2.900 11.746 8.001 1.00 91.50 164 ALA A N 1
ATOM 1286 C CA . ALA A 1 164 ? 2.824 13.167 7.670 1.00 91.50 164 ALA A CA 1
ATOM 1287 C C . ALA A 1 164 ? 1.374 13.664 7.543 1.00 91.50 164 ALA A C 1
ATOM 1289 O O . ALA A 1 164 ? 1.038 14.712 8.090 1.00 91.50 164 ALA A O 1
ATOM 1290 N N . ILE A 1 165 ? 0.498 12.898 6.883 1.00 89.00 165 ILE A N 1
ATOM 1291 C CA . ILE A 1 165 ? -0.934 13.205 6.767 1.00 89.00 165 ILE A CA 1
ATOM 1292 C C . ILE A 1 165 ? -1.565 13.277 8.158 1.00 89.00 165 ILE A C 1
ATOM 1294 O O . ILE A 1 165 ? -2.232 14.259 8.473 1.00 89.00 165 ILE A O 1
ATOM 1298 N N . ILE A 1 166 ? -1.323 12.278 9.012 1.00 86.88 166 ILE A N 1
ATOM 1299 C CA . ILE A 1 166 ? -1.842 12.257 10.386 1.00 86.88 166 ILE A CA 1
ATOM 1300 C C . ILE A 1 166 ? -1.354 13.479 11.167 1.00 86.88 166 ILE A C 1
ATOM 1302 O O . ILE A 1 166 ? -2.155 14.132 11.835 1.00 86.88 166 ILE A O 1
ATOM 1306 N N . TYR A 1 167 ? -0.067 13.812 11.059 1.00 88.31 167 TYR A N 1
ATOM 1307 C CA . TYR A 1 167 ? 0.510 14.984 11.711 1.00 88.31 167 TYR A CA 1
ATOM 1308 C C . TYR A 1 167 ? -0.168 16.287 11.262 1.00 88.31 167 TYR A C 1
ATOM 1310 O O . TYR A 1 167 ? -0.605 17.071 12.104 1.00 88.31 167 TYR A O 1
ATOM 1318 N N . ILE A 1 168 ? -0.322 16.494 9.951 1.00 87.94 168 ILE A N 1
ATOM 1319 C CA . ILE A 1 168 ? -0.976 17.685 9.387 1.00 87.94 168 ILE A CA 1
ATOM 1320 C C . ILE A 1 168 ? -2.436 17.767 9.841 1.00 87.94 168 ILE A C 1
ATOM 1322 O O . ILE A 1 168 ? -2.882 18.823 10.289 1.00 87.94 168 ILE A O 1
ATOM 1326 N N . VAL A 1 169 ? -3.174 16.654 9.778 1.00 85.94 169 VAL A N 1
ATOM 1327 C CA . VAL A 1 169 ? -4.571 16.595 10.230 1.00 85.94 169 VAL A CA 1
ATOM 1328 C C . VAL A 1 169 ? -4.673 16.969 11.700 1.00 85.94 169 VAL A C 1
ATOM 1330 O O . VAL A 1 169 ? -5.512 17.789 12.056 1.00 85.94 169 VAL A O 1
ATOM 1333 N N . GLN A 1 170 ? -3.813 16.417 12.558 1.00 84.12 170 GLN A N 1
ATOM 1334 C CA . GLN A 1 170 ? -3.813 16.746 13.982 1.00 84.12 170 GLN A CA 1
ATOM 1335 C C . GLN A 1 170 ? -3.458 18.213 14.237 1.00 84.12 170 GLN A C 1
ATOM 1337 O O . GLN A 1 170 ? -4.098 18.838 15.083 1.00 84.12 170 GLN A O 1
ATOM 1342 N N . ALA A 1 171 ? -2.500 18.773 13.494 1.00 85.00 171 ALA A N 1
ATOM 1343 C CA . ALA A 1 171 ? -2.131 20.181 13.594 1.00 85.00 171 ALA A CA 1
ATOM 1344 C C . ALA A 1 171 ? -3.325 21.095 13.267 1.00 85.00 171 ALA A C 1
ATOM 1346 O O . ALA A 1 171 ? -3.706 21.924 14.094 1.00 85.00 171 ALA A O 1
ATOM 1347 N N . ILE A 1 172 ? -3.977 20.883 12.120 1.00 84.06 172 ILE A N 1
ATOM 1348 C CA . ILE A 1 172 ? -5.137 21.677 11.677 1.00 84.06 172 ILE A CA 1
ATOM 1349 C C . ILE A 1 172 ? -6.325 21.494 12.630 1.00 84.06 172 ILE A C 1
ATOM 1351 O O . ILE A 1 172 ? -6.929 22.461 13.088 1.00 84.06 172 ILE A O 1
ATOM 1355 N N . SER A 1 173 ? -6.634 20.246 12.972 1.00 80.75 173 SER A N 1
ATOM 1356 C CA . SER A 1 173 ? -7.768 19.882 13.817 1.00 80.75 173 SER A CA 1
ATOM 1357 C C . SER A 1 173 ? -7.636 20.439 15.239 1.00 80.75 173 SER A C 1
ATOM 1359 O O . SER A 1 173 ? -8.619 20.901 15.811 1.00 80.75 173 SER A O 1
ATOM 1361 N N . SER A 1 174 ? -6.420 20.488 15.793 1.00 75.69 174 SER A N 1
ATOM 1362 C CA . SER A 1 174 ? -6.182 21.092 17.109 1.00 75.69 174 SER A CA 1
ATOM 1363 C C . SER A 1 174 ? -6.412 22.608 17.148 1.00 75.69 174 SER A C 1
ATOM 1365 O O . SER A 1 174 ? -6.777 23.129 18.198 1.00 75.69 174 SER A O 1
ATOM 1367 N N . GLY A 1 175 ? -6.260 23.304 16.014 1.00 73.00 175 GLY A N 1
ATOM 1368 C CA . GLY A 1 175 ? -6.543 24.738 15.892 1.00 73.00 175 GLY A CA 1
ATOM 1369 C C . GLY A 1 175 ? -8.033 25.070 15.753 1.00 73.00 175 GLY A C 1
ATOM 1370 O O . GLY A 1 175 ? -8.432 26.193 16.042 1.00 73.00 175 GLY A O 1
ATOM 1371 N N . CYS A 1 176 ? -8.860 24.098 15.352 1.00 68.25 176 CYS A N 1
ATOM 1372 C CA . CYS A 1 176 ? -10.297 24.277 15.118 1.00 68.25 176 CYS A CA 1
ATOM 1373 C C . CYS A 1 176 ? -11.180 23.813 16.296 1.00 68.25 176 CYS A C 1
ATOM 1375 O O . CYS A 1 176 ? -12.400 23.776 16.174 1.00 68.25 176 CYS A O 1
ATOM 1377 N N . GLY A 1 177 ? -10.572 23.469 17.438 1.00 64.06 177 GLY A N 1
ATOM 1378 C CA . GLY A 1 177 ? -11.260 23.167 18.699 1.00 64.06 177 GLY A CA 1
ATOM 1379 C C . GLY A 1 177 ? -11.527 21.682 18.960 1.00 64.06 177 GLY A C 1
ATOM 1380 O O . GLY A 1 177 ? -11.401 21.251 20.105 1.00 64.06 177 GLY A O 1
ATOM 1381 N N . GLU A 1 178 ? -11.793 20.872 17.930 1.00 66.81 178 GLU A N 1
ATOM 1382 C CA . GLU A 1 178 ? -12.045 19.431 18.093 1.00 66.81 178 GLU A CA 1
ATOM 1383 C C . GLU A 1 178 ? -11.023 18.556 17.368 1.00 66.81 178 GLU A C 1
ATOM 1385 O O . GLU A 1 178 ? -10.805 18.686 16.163 1.00 66.81 178 GLU A O 1
ATOM 1390 N N . LYS A 1 179 ? -10.419 17.618 18.113 1.00 68.19 179 LYS A N 1
ATOM 1391 C CA . LYS A 1 179 ? -9.443 16.646 17.600 1.00 68.19 179 LYS A CA 1
ATOM 1392 C C . LYS A 1 179 ? -10.147 15.509 16.853 1.00 68.19 179 LYS A C 1
ATOM 1394 O O . LYS A 1 179 ? -10.753 14.647 17.481 1.00 68.19 179 LYS A O 1
ATOM 1399 N N . TRP A 1 180 ? -9.963 15.434 15.535 1.00 71.38 180 TRP A N 1
ATOM 1400 C CA . TRP A 1 180 ? -10.490 14.364 14.676 1.00 71.38 180 TRP A CA 1
ATOM 1401 C C . TRP A 1 180 ? -9.915 12.994 15.062 1.00 71.38 180 TRP A C 1
ATOM 1403 O O . TRP A 1 180 ? -10.602 11.980 15.008 1.00 71.38 180 TRP A O 1
ATOM 1413 N N . LEU A 1 181 ? -8.654 12.965 15.514 1.00 69.94 181 LEU A N 1
ATOM 1414 C CA . LEU A 1 181 ? -7.952 11.764 15.973 1.00 69.94 181 LEU A CA 1
ATOM 1415 C C . LEU A 1 181 ? -7.714 11.818 17.489 1.00 69.94 181 LEU A C 1
ATOM 1417 O O . LEU A 1 181 ? -6.623 12.149 17.953 1.00 69.94 181 LEU A O 1
ATOM 1421 N N . GLY A 1 182 ? -8.747 11.492 18.265 1.00 64.12 182 GLY A N 1
ATOM 1422 C CA . GLY A 1 182 ? -8.682 11.408 19.727 1.00 64.12 182 GLY A CA 1
ATOM 1423 C C . GLY A 1 182 ? -8.075 10.101 20.264 1.00 64.12 182 GLY A C 1
ATOM 1424 O O . GLY A 1 182 ? -7.925 9.102 19.550 1.00 64.12 182 GLY A O 1
ATOM 1425 N N . ASN A 1 183 ? -7.739 10.093 21.560 1.00 66.56 183 ASN A N 1
ATOM 1426 C CA . ASN A 1 183 ? -7.398 8.864 22.296 1.00 66.56 183 ASN A CA 1
ATOM 1427 C C . ASN A 1 183 ? -8.635 7.999 22.569 1.00 66.56 183 ASN A C 1
ATOM 1429 O O . ASN A 1 183 ? -8.518 6.782 22.663 1.00 66.56 183 ASN A O 1
ATOM 1433 N N . ASN A 1 184 ? -9.812 8.619 22.659 1.00 65.69 184 ASN A N 1
ATOM 1434 C CA . ASN A 1 184 ? -11.076 7.922 22.835 1.00 65.69 184 ASN A CA 1
ATOM 1435 C C . ASN A 1 184 ? -11.812 7.856 21.492 1.00 65.69 184 ASN A C 1
ATOM 1437 O O . ASN A 1 184 ? -12.308 8.874 21.012 1.00 65.69 184 ASN A O 1
ATOM 1441 N N . LEU A 1 185 ? -11.853 6.670 20.875 1.00 66.56 185 LEU A N 1
ATOM 1442 C CA . LEU A 1 185 ? -12.453 6.483 19.548 1.00 66.56 185 LEU A CA 1
ATOM 1443 C C . LEU A 1 185 ? -13.958 6.773 19.521 1.00 66.56 185 LEU A C 1
ATOM 1445 O O . LEU A 1 185 ? -14.456 7.201 18.491 1.00 66.56 185 LEU A O 1
ATOM 1449 N N . ASN A 1 186 ? -14.660 6.609 20.646 1.00 64.06 186 ASN A N 1
ATOM 1450 C CA . ASN A 1 186 ? -16.102 6.870 20.732 1.00 64.06 186 ASN A CA 1
ATOM 1451 C C . ASN A 1 186 ? -16.462 8.363 20.615 1.00 64.06 186 ASN A C 1
ATOM 1453 O O . ASN A 1 186 ? -17.619 8.689 20.385 1.00 64.06 186 ASN A O 1
ATOM 1457 N N . HIS A 1 187 ? -15.480 9.254 20.774 1.00 61.78 187 HIS A N 1
ATOM 1458 C CA . HIS A 1 187 ? -15.616 10.704 20.594 1.00 61.78 187 HIS A CA 1
ATOM 1459 C C . HIS A 1 187 ? -14.781 11.233 19.417 1.00 61.78 187 HIS A C 1
ATOM 1461 O O . HIS A 1 187 ? -14.737 12.437 19.187 1.00 61.78 187 HIS A O 1
ATOM 1467 N N . ALA A 1 188 ? -14.071 10.356 18.704 1.00 65.88 188 ALA A N 1
ATOM 1468 C CA . ALA A 1 188 ? -13.225 10.740 17.586 1.00 65.88 188 ALA A CA 1
ATOM 1469 C C . ALA A 1 188 ? -14.013 10.632 16.277 1.00 65.88 188 ALA A C 1
ATOM 1471 O O . ALA A 1 188 ? -14.591 9.587 15.979 1.00 65.88 188 ALA A O 1
ATOM 1472 N N . HIS A 1 189 ? -13.970 11.683 15.464 1.00 73.50 189 HIS A N 1
ATOM 1473 C CA . HIS A 1 189 ? -14.568 11.696 14.131 1.00 73.50 189 HIS A CA 1
ATOM 1474 C C . HIS A 1 189 ? -13.649 11.029 13.096 1.00 73.50 189 HIS A C 1
ATOM 1476 O O . HIS A 1 189 ? -13.056 11.669 12.222 1.00 73.50 189 HIS A O 1
ATOM 1482 N N . LEU A 1 190 ? -13.490 9.709 13.239 1.00 74.75 190 LEU A N 1
ATOM 1483 C CA . LEU A 1 190 ? -12.681 8.869 12.349 1.00 74.75 190 LEU A CA 1
ATOM 1484 C C . LEU A 1 190 ? -13.212 8.881 10.901 1.00 74.75 190 LEU A C 1
ATOM 1486 O O . LEU A 1 190 ? -12.461 8.696 9.945 1.00 74.75 190 LEU A O 1
ATOM 1490 N N . ASP A 1 191 ? -14.506 9.141 10.748 1.00 78.50 191 ASP A N 1
ATOM 1491 C CA . ASP A 1 191 ? -15.219 9.297 9.488 1.00 78.50 191 ASP A CA 1
ATOM 1492 C C . ASP A 1 191 ? -14.662 10.438 8.623 1.00 78.50 191 ASP A C 1
ATOM 1494 O O . ASP A 1 191 ? -14.426 10.222 7.433 1.00 78.50 191 ASP A O 1
ATOM 1498 N N . TYR A 1 192 ? -14.347 11.609 9.192 1.00 79.94 192 TYR A N 1
ATOM 1499 C CA . TYR A 1 192 ? -13.733 12.706 8.423 1.00 79.94 192 TYR A CA 1
ATOM 1500 C C . TYR A 1 192 ? -12.343 12.345 7.898 1.00 79.94 192 TYR A C 1
ATOM 1502 O O . TYR A 1 192 ? -11.989 12.700 6.770 1.00 79.94 192 TYR A O 1
ATOM 1510 N N . PHE A 1 193 ? -11.562 11.596 8.682 1.00 82.38 193 PHE A N 1
ATOM 1511 C CA . PHE A 1 193 ? -10.255 11.116 8.241 1.00 82.38 193 PHE A CA 1
ATOM 1512 C C . PHE A 1 193 ? -10.384 10.147 7.054 1.00 82.38 193 PHE A C 1
ATOM 1514 O O . PHE A 1 193 ? -9.641 10.267 6.078 1.00 82.38 193 PHE A O 1
ATOM 1521 N N . TYR A 1 194 ? -11.360 9.232 7.085 1.00 83.31 194 TYR A N 1
ATOM 1522 C CA . TYR A 1 194 ? -11.620 8.333 5.958 1.00 83.31 194 TYR A CA 1
ATOM 1523 C C . TYR A 1 194 ? -12.135 9.063 4.715 1.00 83.31 194 TYR A C 1
ATOM 1525 O O . TYR A 1 194 ? -11.681 8.756 3.612 1.00 83.31 194 TYR A O 1
ATOM 1533 N N . TRP A 1 195 ? -13.015 10.056 4.865 1.00 83.56 195 TRP A N 1
ATOM 1534 C CA . TRP A 1 195 ? -13.471 10.884 3.743 1.00 83.56 195 TRP A CA 1
ATOM 1535 C C . TRP A 1 195 ? -12.332 11.670 3.094 1.00 83.56 195 TRP A C 1
ATOM 1537 O O . TRP A 1 195 ? -12.236 11.723 1.867 1.00 83.56 195 TRP A O 1
ATOM 1547 N N . MET A 1 196 ? -11.426 12.227 3.898 1.00 85.81 196 MET A N 1
ATOM 1548 C CA . MET A 1 196 ? -10.218 12.882 3.397 1.00 85.81 196 MET A CA 1
ATOM 1549 C C . MET A 1 196 ? -9.333 11.898 2.618 1.00 85.81 196 MET A C 1
ATOM 1551 O O . MET A 1 196 ? -8.882 12.215 1.516 1.00 85.81 196 MET A O 1
ATOM 1555 N N . LEU A 1 197 ? -9.113 10.694 3.153 1.00 85.19 197 LEU A N 1
ATOM 1556 C CA . LEU A 1 197 ? -8.317 9.658 2.491 1.00 85.19 197 LEU A CA 1
ATOM 1557 C C . LEU A 1 197 ? -8.959 9.196 1.170 1.00 85.19 197 LEU A C 1
ATOM 1559 O O . LEU A 1 197 ? -8.256 8.998 0.175 1.00 85.19 197 LEU A O 1
ATOM 1563 N N . ALA A 1 198 ? -10.289 9.085 1.129 1.00 84.50 198 ALA A N 1
ATOM 1564 C CA . ALA A 1 198 ? -11.047 8.787 -0.084 1.00 84.50 198 ALA A CA 1
ATOM 1565 C C . ALA A 1 198 ? -10.915 9.906 -1.132 1.00 84.50 198 ALA A C 1
ATOM 1567 O O . ALA A 1 198 ? -10.710 9.624 -2.316 1.00 84.50 198 ALA A O 1
ATOM 1568 N N . GLY A 1 199 ? -10.958 11.173 -0.707 1.00 88.06 199 GLY A N 1
ATOM 1569 C CA . GLY A 1 199 ? -10.721 12.330 -1.574 1.00 88.06 199 GLY A CA 1
ATOM 1570 C C . GLY A 1 199 ? -9.308 12.339 -2.161 1.00 88.06 199 GLY A C 1
ATOM 1571 O O . GLY A 1 199 ? -9.139 12.494 -3.371 1.00 88.06 199 GLY A O 1
ATOM 1572 N N . LEU A 1 200 ? -8.293 12.084 -1.332 1.00 87.19 200 LEU A N 1
ATOM 1573 C CA . LEU A 1 200 ? -6.897 12.008 -1.768 1.00 87.19 200 LEU A CA 1
ATOM 1574 C C . LEU A 1 200 ? -6.663 10.841 -2.745 1.00 87.19 200 LEU A C 1
ATOM 1576 O O . LEU A 1 200 ? -5.972 10.999 -3.752 1.00 87.19 200 LEU A O 1
ATOM 1580 N N . SER A 1 201 ? -7.304 9.696 -2.498 1.00 86.81 201 SER A N 1
ATOM 1581 C CA . SER A 1 201 ? -7.268 8.533 -3.395 1.00 86.81 201 SER A CA 1
ATOM 1582 C C . SER A 1 201 ? -7.954 8.812 -4.735 1.00 86.81 201 SER A C 1
ATOM 1584 O O . SER A 1 201 ? -7.439 8.437 -5.788 1.00 86.81 201 SER A O 1
ATOM 1586 N N . SER A 1 202 ? -9.080 9.529 -4.712 1.00 87.38 202 SER A N 1
ATOM 1587 C CA . SER A 1 202 ? -9.797 9.948 -5.922 1.00 87.38 202 SER A CA 1
ATOM 1588 C C . SER A 1 202 ? -8.967 10.926 -6.757 1.00 87.38 202 SER A C 1
ATOM 1590 O O . SER A 1 202 ? -8.878 10.783 -7.976 1.00 87.38 202 SER A O 1
ATOM 1592 N N . LEU A 1 203 ? -8.293 11.882 -6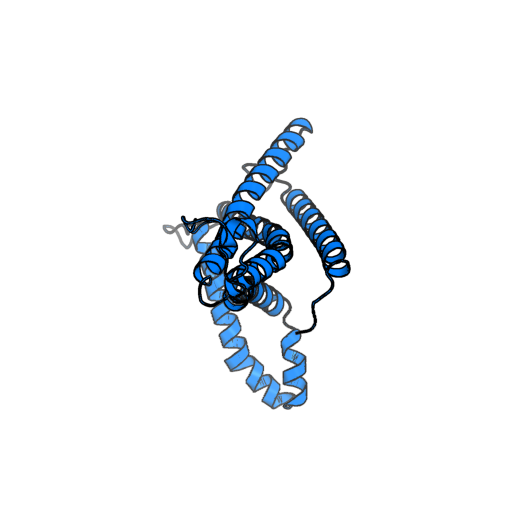.110 1.00 88.38 203 LEU A N 1
ATOM 1593 C CA . LEU A 1 203 ? -7.370 12.800 -6.779 1.00 88.38 203 LEU A CA 1
ATOM 1594 C C . LEU A 1 203 ? -6.202 12.046 -7.428 1.00 88.38 203 LEU A C 1
ATOM 1596 O O . LEU A 1 203 ? -5.875 12.302 -8.587 1.00 88.38 203 LEU A O 1
ATOM 1600 N N . ASN A 1 204 ? -5.611 11.091 -6.708 1.00 88.12 204 ASN A N 1
ATOM 1601 C CA . ASN A 1 204 ? -4.538 10.244 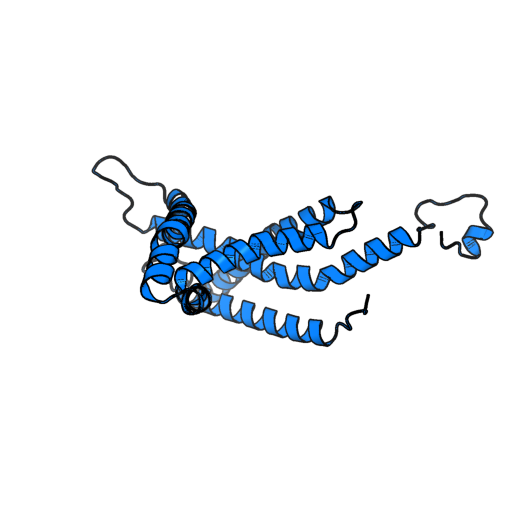-7.223 1.00 88.12 204 ASN A CA 1
ATOM 1602 C C . ASN A 1 204 ? -4.979 9.455 -8.470 1.00 88.12 204 ASN A C 1
ATOM 1604 O O . ASN A 1 204 ? -4.262 9.435 -9.470 1.00 88.12 204 ASN A O 1
ATOM 1608 N N . LEU A 1 205 ? -6.198 8.903 -8.465 1.00 83.81 205 LEU A N 1
ATOM 1609 C CA . LEU A 1 205 ? -6.774 8.232 -9.633 1.00 83.81 205 LEU A CA 1
ATOM 1610 C C . LEU A 1 205 ? -6.924 9.185 -10.831 1.00 83.81 205 LEU A C 1
ATOM 1612 O O . LEU A 1 205 ? -6.559 8.828 -11.951 1.00 83.81 205 LEU A O 1
ATOM 1616 N N . CYS A 1 206 ? -7.415 10.408 -10.616 1.00 86.69 206 CYS A N 1
ATOM 1617 C CA . CYS A 1 206 ? -7.533 11.415 -11.675 1.00 86.69 206 CYS A CA 1
ATOM 1618 C C . CYS A 1 206 ? -6.170 11.777 -12.284 1.00 86.69 206 CYS A C 1
ATOM 1620 O O . CYS A 1 206 ? -6.039 11.855 -13.509 1.00 86.69 206 CYS A O 1
ATOM 1622 N N . VAL A 1 207 ? -5.148 11.960 -11.442 1.00 85.12 207 VAL A N 1
ATOM 1623 C CA . VAL A 1 207 ? -3.772 12.228 -11.885 1.00 85.12 207 VAL A CA 1
ATOM 1624 C C . VAL A 1 207 ? -3.228 11.048 -12.687 1.00 85.12 207 VAL A C 1
ATOM 1626 O O . VAL A 1 207 ? -2.698 11.250 -13.780 1.00 85.12 207 VAL A O 1
ATOM 1629 N N . TYR A 1 208 ? -3.428 9.817 -12.213 1.00 81.44 208 TYR A N 1
ATOM 1630 C CA . TYR A 1 208 ? -3.026 8.610 -12.932 1.00 81.44 208 TYR A CA 1
ATOM 1631 C C . TYR A 1 208 ? -3.703 8.491 -14.302 1.00 81.44 208 TYR A C 1
ATOM 1633 O O . TYR A 1 208 ? -3.037 8.211 -15.300 1.00 81.44 208 TYR A O 1
ATOM 1641 N N . ILE A 1 209 ? -5.007 8.760 -14.397 1.00 82.56 209 ILE A N 1
ATOM 1642 C CA . ILE A 1 209 ? -5.728 8.776 -15.679 1.00 82.56 209 ILE A CA 1
ATOM 1643 C C . ILE A 1 209 ? -5.158 9.863 -16.606 1.00 82.56 209 ILE A C 1
ATOM 1645 O O . ILE A 1 209 ? -4.998 9.637 -17.804 1.00 82.56 209 ILE A O 1
ATOM 1649 N N . GLY A 1 210 ? -4.807 11.034 -16.071 1.00 83.06 210 GLY A N 1
ATOM 1650 C CA . GLY A 1 210 ? -4.164 12.103 -16.839 1.00 83.06 210 GLY A CA 1
ATOM 1651 C C . GLY A 1 210 ? -2.787 11.712 -17.385 1.00 83.06 210 GLY A C 1
ATOM 1652 O O . GLY A 1 210 ? -2.493 11.964 -18.555 1.00 83.06 210 GLY A O 1
ATOM 1653 N N . ILE A 1 211 ? -1.958 11.066 -16.560 1.00 77.88 211 ILE A N 1
ATOM 1654 C CA . ILE A 1 211 ? -0.613 10.609 -16.940 1.00 77.88 211 ILE A CA 1
ATOM 1655 C C . ILE A 1 211 ? -0.696 9.443 -17.929 1.00 77.88 211 ILE A C 1
ATOM 1657 O O . ILE A 1 211 ? -0.029 9.479 -18.959 1.00 77.88 211 ILE A O 1
ATOM 1661 N N . SER A 1 212 ? -1.547 8.449 -17.670 1.00 73.50 212 SER A N 1
ATOM 1662 C CA . SER A 1 212 ? -1.732 7.286 -18.551 1.00 73.50 212 SER A CA 1
ATOM 1663 C C . SER A 1 212 ? -2.259 7.677 -19.931 1.00 73.50 212 SER A C 1
ATOM 1665 O O . SER A 1 212 ? -1.771 7.159 -20.928 1.00 73.50 212 SER A O 1
ATOM 1667 N N . LYS A 1 213 ? -3.162 8.664 -20.026 1.00 72.44 213 LYS A N 1
ATOM 1668 C CA . LYS A 1 213 ? -3.614 9.214 -21.319 1.00 72.44 213 LYS A CA 1
ATOM 1669 C C . LYS A 1 213 ? -2.507 9.909 -22.115 1.00 72.44 213 LYS A C 1
ATOM 1671 O O . LYS A 1 213 ? -2.609 9.998 -23.335 1.00 72.44 213 LYS A O 1
ATOM 1676 N N . ARG A 1 214 ? -1.473 10.427 -21.446 1.00 67.75 214 ARG A N 1
ATOM 1677 C CA . ARG A 1 214 ? -0.290 11.027 -22.088 1.00 67.75 214 ARG A CA 1
ATOM 1678 C C . ARG A 1 214 ? 0.820 10.011 -22.355 1.00 67.75 214 ARG A C 1
ATOM 1680 O O . ARG A 1 214 ? 1.734 10.311 -23.119 1.00 67.75 214 ARG A O 1
ATOM 1687 N N . PHE A 1 215 ? 0.744 8.828 -21.752 1.00 63.06 215 PHE A N 1
ATOM 1688 C CA . PHE A 1 215 ? 1.701 7.753 -21.957 1.00 63.06 215 PHE A CA 1
ATOM 1689 C C . PHE A 1 215 ? 1.340 6.990 -23.234 1.00 63.06 215 PHE A C 1
ATOM 1691 O O . PHE A 1 215 ? 0.431 6.162 -23.262 1.00 63.06 215 PHE A O 1
ATOM 1698 N N . VAL A 1 216 ? 2.046 7.288 -24.324 1.00 54.84 216 VAL A N 1
ATOM 1699 C CA . VAL A 1 216 ? 1.939 6.511 -25.562 1.00 54.84 216 VAL A CA 1
ATOM 1700 C C . VAL A 1 216 ? 2.547 5.136 -25.299 1.00 54.84 216 VAL A C 1
ATOM 1702 O O . VAL A 1 216 ? 3.762 5.005 -25.157 1.00 54.84 216 VAL A O 1
ATOM 1705 N N . TYR A 1 217 ? 1.696 4.111 -25.223 1.00 53.34 217 TYR A N 1
ATOM 1706 C CA . TYR A 1 217 ? 2.140 2.721 -25.180 1.00 53.34 217 TYR A CA 1
ATOM 1707 C C . TYR A 1 217 ? 2.968 2.434 -26.433 1.00 53.34 217 TYR A C 1
ATOM 1709 O O . TYR A 1 217 ? 2.479 2.573 -27.559 1.00 53.34 217 TYR A O 1
ATOM 1717 N N . LYS A 1 218 ? 4.228 2.032 -26.255 1.00 44.81 218 LYS A N 1
ATOM 1718 C CA . LYS A 1 218 ? 5.015 1.512 -27.368 1.00 44.81 218 LYS A CA 1
ATOM 1719 C C . LYS A 1 218 ? 4.436 0.138 -27.700 1.00 44.81 218 LYS A C 1
ATOM 1721 O O . LYS A 1 218 ? 4.418 -0.737 -26.838 1.00 44.81 218 LYS A O 1
ATOM 1726 N N . LYS A 1 219 ? 3.903 -0.029 -28.914 1.00 39.91 219 LYS A N 1
ATOM 1727 C CA . LYS A 1 219 ? 3.547 -1.361 -29.416 1.00 39.91 219 LYS A CA 1
ATOM 1728 C C . LYS A 1 219 ? 4.820 -2.207 -29.407 1.00 39.91 219 LYS A C 1
ATOM 1730 O O . LYS A 1 219 ? 5.829 -1.765 -29.960 1.00 39.91 219 LYS A O 1
ATOM 1735 N N . VAL A 1 220 ? 4.747 -3.339 -28.712 1.00 40.78 220 VAL A N 1
ATOM 1736 C CA . VAL A 1 220 ? 5.716 -4.437 -28.814 1.00 40.78 220 VAL A CA 1
ATOM 1737 C C . VAL A 1 220 ? 5.678 -4.975 -30.237 1.00 40.78 220 VAL A C 1
ATOM 1739 O O . VAL A 1 220 ? 4.552 -5.081 -30.778 1.00 40.78 220 VAL A O 1
#

Organism: Quercus suber (NCBI:txid58331)

Sequence (220 aa):
MIIDDIDASSESRNPWRLCSLNQVEEVKLVLCLIPIWLNSIMFGVVATNFSTYFTKQGTTMIRSIGPNFQLPAASLQALFGLTFMITTAFYDQVLVPITRKFFGHHLVCGGYFHNTYYVVNLAAVFTLVGLQELFYDQMPESLRSFGAALYLSVLGIGSFISSAIIYIVQAISSGCGEKWLGNNLNHAHLDYFYWMLAGLSSLNLCVYIGISKRFVYKKV

Radius of gyration: 24.63 Å; chains: 1; bounding box: 73×53×64 Å